Protein AF-A0A7R9ZSV7-F1 (afdb_monomer_lite)

InterPro domains:
  IPR018612 Nuclear speckle splicing regulatory protein 1, N-terminal [PF09745] (20-140)

Foldseek 3Di:
DVVVVVVVVVVVVVVVVVVVVVVVVVVVVVVVVPPVVVVVCVVVVVVVVVVVVVCVVPPPPDPCPVVVVVVVVVVVVVVVVVVVVVVVVVVVVVCVDPVNPPDDDDDDPVVVVVVVVVVVVVVVVVVVVVVCVVLDLVPDDPVVSVVSCVVVVCCDVVNPRDPPDPDPDDPPDDDDDDDDDDDDDDDDDDDDDDPPPVPPPPPPPDDDPDDDDDDDDDDDDDDDDDDDDDDDDDDDDDDDPPDDDDDDPVVVVVVVVVVVVVVVVVVVVVVVVD

Sequence (274 aa):
RDRVNRQILAEQDALRQRAQAAMSNISQKEASIYDYDDAYDSFAKREDAKKDDGDDAGDKKSRYIGSLLKTAKKRQHERELIHERKVAREQEDEEANADFRGKDKFVTKAYKRKLEERKRWQEEEEQQLKEEEANDVSKKSAGAAFGSFYGNFSKNVSMGGADAKVDEKGSDDDNKDEKDAKKAKTGLGGAADDDFDFKSGFLSGFETSAKADDGKDGAAGAEEQDRPSPSKPAAKPANQTTQKPRFSKRQIREMKVAAARKRYLQRRQTAQLQ

Structure (mmCIF, N/CA/C/O backbone):
data_AF-A0A7R9ZSV7-F1
#
_entry.id   AF-A0A7R9ZSV7-F1
#
loop_
_atom_site.group_PDB
_atom_site.id
_atom_site.type_symbol
_atom_site.label_atom_id
_atom_site.label_alt_id
_atom_site.label_comp_id
_atom_site.label_asym_id
_atom_site.label_entity_id
_atom_site.label_seq_id
_atom_site.pdbx_PDB_ins_code
_atom_site.Cartn_x
_atom_site.Cartn_y
_atom_site.Cartn_z
_atom_site.occupancy
_atom_site.B_iso_or_equiv
_atom_site.auth_seq_id
_atom_site.auth_comp_id
_atom_site.auth_asym_id
_atom_site.auth_atom_id
_atom_site.pdbx_PDB_model_num
ATOM 1 N N . ARG A 1 1 ? -76.870 -0.629 72.072 1.00 72.94 1 ARG A N 1
ATOM 2 C CA . ARG A 1 1 ? -77.065 -1.880 71.299 1.00 72.94 1 ARG A CA 1
ATOM 3 C C . ARG A 1 1 ? -76.732 -1.652 69.818 1.00 72.94 1 ARG A C 1
ATOM 5 O O . ARG A 1 1 ? -75.883 -2.355 69.294 1.00 72.94 1 ARG A O 1
ATOM 12 N N . ASP A 1 2 ? -77.208 -0.568 69.204 1.00 83.38 2 ASP A N 1
ATOM 13 C CA . ASP A 1 2 ? -77.000 -0.282 67.765 1.00 83.38 2 ASP A CA 1
ATOM 14 C C . ASP A 1 2 ? -75.556 0.023 67.326 1.00 83.38 2 ASP A C 1
ATOM 16 O O . ASP A 1 2 ? -75.208 -0.157 66.161 1.00 83.38 2 ASP A O 1
ATOM 20 N N . ARG A 1 3 ? -74.691 0.510 68.228 1.00 85.12 3 ARG A N 1
ATOM 21 C CA . ARG A 1 3 ? -73.252 0.679 67.932 1.00 85.12 3 ARG A CA 1
ATOM 22 C C . ARG A 1 3 ? -72.525 -0.662 67.826 1.00 85.12 3 ARG A C 1
ATOM 24 O O . ARG A 1 3 ? -71.720 -0.833 66.923 1.00 85.12 3 ARG A O 1
ATOM 31 N N . VAL A 1 4 ? -72.861 -1.602 68.707 1.00 87.69 4 VAL A N 1
ATOM 32 C CA . VAL A 1 4 ? -72.276 -2.949 68.728 1.00 87.69 4 VAL A CA 1
ATOM 33 C C . VAL A 1 4 ? -72.715 -3.724 67.487 1.00 87.69 4 VAL A C 1
ATOM 35 O O . VAL A 1 4 ? -71.879 -4.293 66.801 1.00 87.69 4 VAL A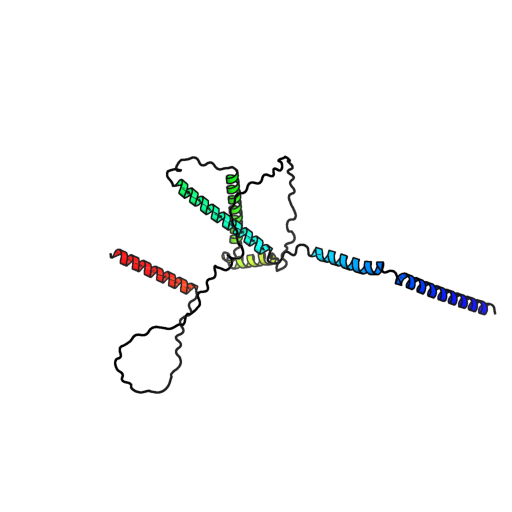 O 1
ATOM 38 N N . ASN A 1 5 ? -73.994 -3.640 67.109 1.00 90.56 5 ASN A N 1
ATOM 39 C CA . ASN A 1 5 ? -74.489 -4.269 65.879 1.00 90.56 5 ASN A CA 1
ATOM 40 C C . ASN A 1 5 ? -73.809 -3.708 64.617 1.00 90.56 5 ASN A C 1
ATOM 42 O O . ASN A 1 5 ? -73.484 -4.468 63.712 1.00 90.56 5 ASN A O 1
ATOM 46 N N . ARG A 1 6 ? -73.536 -2.395 64.566 1.00 90.62 6 ARG A N 1
ATOM 47 C CA . ARG A 1 6 ? -72.769 -1.782 63.467 1.00 90.62 6 ARG A CA 1
ATOM 48 C C . ARG A 1 6 ? -71.316 -2.246 63.419 1.00 90.62 6 ARG A C 1
ATOM 50 O O . ARG A 1 6 ? -70.806 -2.471 62.331 1.00 90.62 6 ARG A O 1
ATOM 57 N N . GLN A 1 7 ? -70.668 -2.392 64.573 1.00 89.75 7 GLN A N 1
ATOM 58 C CA . GLN A 1 7 ? -69.304 -2.921 64.651 1.00 89.75 7 GLN A CA 1
ATOM 59 C C . GLN A 1 7 ? -69.246 -4.382 64.197 1.00 89.75 7 GLN A C 1
ATOM 61 O O . GLN A 1 7 ? -68.382 -4.721 63.402 1.00 89.75 7 GLN A O 1
ATOM 66 N N . ILE A 1 8 ? -70.215 -5.205 64.609 1.00 91.31 8 ILE A N 1
ATOM 67 C CA . ILE A 1 8 ? -70.329 -6.604 64.176 1.00 91.31 8 ILE A CA 1
ATOM 68 C C . ILE A 1 8 ? -70.547 -6.695 62.659 1.00 91.31 8 ILE A C 1
ATOM 70 O O . ILE A 1 8 ? -69.907 -7.507 62.002 1.00 91.31 8 ILE A O 1
ATOM 74 N N . LEU A 1 9 ? -71.414 -5.856 62.082 1.00 92.31 9 LEU A N 1
ATOM 75 C CA . LEU A 1 9 ? -71.626 -5.818 60.630 1.00 92.31 9 LEU A CA 1
ATOM 76 C C . LEU A 1 9 ? -70.362 -5.380 59.877 1.00 92.31 9 LEU A C 1
ATOM 78 O O . LEU A 1 9 ? -69.970 -6.034 58.917 1.00 92.31 9 LEU A O 1
ATOM 82 N N . ALA A 1 10 ? -69.682 -4.333 60.351 1.00 92.38 10 ALA A N 1
ATOM 83 C CA . ALA A 1 10 ? -68.431 -3.868 59.755 1.00 92.38 10 ALA A CA 1
ATOM 84 C C . ALA A 1 10 ? -67.319 -4.930 59.828 1.00 92.38 10 ALA A C 1
ATOM 86 O O . ALA A 1 10 ? -66.554 -5.096 58.880 1.00 92.38 10 ALA A O 1
ATOM 87 N N . GLU A 1 11 ? -67.242 -5.673 60.932 1.00 92.88 11 GLU A N 1
ATOM 88 C CA . GLU A 1 11 ? -66.297 -6.776 61.102 1.00 92.88 11 GLU A CA 1
ATOM 89 C C . GLU A 1 11 ? -66.623 -7.951 60.169 1.00 92.88 11 GLU A C 1
ATOM 91 O O . GLU A 1 11 ? -65.724 -8.494 59.528 1.00 92.88 11 GLU A O 1
ATOM 96 N N . GLN A 1 12 ? -67.906 -8.295 60.010 1.00 92.44 12 GLN A N 1
ATOM 97 C CA . GLN A 1 12 ? -68.359 -9.315 59.058 1.00 92.44 12 GLN A CA 1
ATOM 98 C C . GLN A 1 12 ? -68.063 -8.929 57.603 1.00 92.44 12 GLN A C 1
ATOM 100 O O . GLN A 1 12 ? -67.614 -9.774 56.824 1.00 92.44 12 GLN A O 1
ATOM 105 N N . ASP A 1 13 ? -68.267 -7.665 57.235 1.00 94.12 13 ASP A N 1
ATOM 106 C CA . ASP A 1 13 ? -67.970 -7.165 55.892 1.00 94.12 13 ASP A CA 1
ATOM 107 C C . ASP A 1 13 ? -66.461 -7.145 55.619 1.00 94.12 13 ASP A C 1
ATOM 109 O O . ASP A 1 13 ? -66.024 -7.581 54.553 1.00 94.12 13 ASP A O 1
ATOM 113 N N . ALA A 1 14 ? -65.642 -6.750 56.600 1.00 94.69 14 ALA A N 1
ATOM 114 C CA . ALA A 1 14 ? -64.185 -6.836 56.503 1.00 94.69 14 ALA A CA 1
ATOM 115 C C . ALA A 1 14 ? -63.702 -8.290 56.339 1.00 94.69 14 ALA A C 1
ATOM 117 O O . ALA A 1 14 ? -62.784 -8.563 55.558 1.00 94.69 14 ALA A O 1
ATOM 118 N N . LEU A 1 15 ? -64.342 -9.241 57.030 1.00 94.56 15 LEU A N 1
ATOM 119 C CA . LEU A 1 15 ? -64.045 -10.668 56.900 1.00 94.56 15 LEU A CA 1
ATOM 120 C C . LEU A 1 15 ? -64.377 -11.188 55.493 1.00 94.56 15 LEU A C 1
ATOM 122 O O . LEU A 1 15 ? -63.571 -11.896 54.887 1.00 94.56 15 LEU A O 1
ATOM 126 N N . ARG A 1 16 ? -65.541 -10.804 54.949 1.00 94.50 16 ARG A N 1
ATOM 127 C CA . ARG A 1 16 ? -65.971 -11.158 53.586 1.00 94.50 16 ARG A CA 1
ATOM 128 C C . ARG A 1 16 ? -65.045 -10.579 52.525 1.00 94.50 16 ARG A C 1
ATOM 130 O O . ARG A 1 16 ? -64.666 -11.302 51.609 1.00 94.50 16 ARG A O 1
ATOM 137 N N . GLN A 1 17 ? -64.637 -9.320 52.668 1.00 93.94 17 GLN A N 1
ATOM 138 C CA . GLN A 1 17 ? -63.684 -8.690 51.751 1.00 93.94 17 GLN A CA 1
ATOM 139 C C . GLN A 1 17 ? -62.331 -9.408 51.763 1.00 93.94 17 GLN A C 1
ATOM 141 O O . GLN A 1 17 ? -61.778 -9.692 50.702 1.00 93.94 17 GLN A O 1
ATOM 146 N N . ARG A 1 18 ? -61.818 -9.782 52.944 1.00 93.81 18 ARG A N 1
ATOM 147 C CA . ARG A 1 18 ? -60.597 -10.599 53.049 1.00 93.81 18 ARG A CA 1
ATOM 148 C C . ARG A 1 18 ? -60.747 -11.964 52.388 1.00 93.81 18 ARG A C 1
ATOM 150 O O . ARG A 1 18 ? -59.829 -12.391 51.694 1.00 93.81 18 ARG A O 1
ATOM 157 N N . ALA A 1 19 ? -61.881 -12.635 52.581 1.00 93.19 19 ALA A N 1
ATOM 158 C CA . ALA A 1 19 ? -62.145 -13.929 51.958 1.00 93.19 19 ALA A CA 1
ATOM 159 C C . ALA A 1 19 ? -62.198 -13.824 50.423 1.00 93.19 19 ALA A C 1
ATOM 161 O O . ALA A 1 19 ? -61.581 -14.631 49.734 1.00 93.19 19 ALA A O 1
ATOM 162 N N . GLN A 1 20 ? -62.856 -12.792 49.887 1.00 92.44 20 GLN A N 1
ATOM 163 C CA . GLN A 1 20 ? -62.902 -12.528 48.446 1.00 92.44 20 GLN A CA 1
ATOM 164 C C . GLN A 1 20 ? -61.518 -12.202 47.876 1.00 92.44 20 GLN A C 1
ATOM 166 O O . GLN A 1 20 ? -61.144 -12.757 46.847 1.00 92.44 20 GLN A O 1
ATOM 171 N N . ALA A 1 21 ? -60.732 -11.372 48.567 1.00 91.69 21 ALA A N 1
ATOM 172 C CA . ALA A 1 21 ? -59.362 -11.063 48.167 1.00 91.69 21 ALA A CA 1
ATOM 173 C C . ALA A 1 21 ? -58.453 -12.302 48.210 1.00 91.69 21 ALA A C 1
ATOM 175 O O . ALA A 1 21 ? -57.588 -12.473 47.357 1.00 91.69 21 ALA A O 1
ATOM 176 N N . ALA A 1 22 ? -58.630 -13.194 49.187 1.00 89.50 22 ALA A N 1
ATOM 177 C CA . ALA A 1 22 ? -57.894 -14.453 49.228 1.00 89.50 22 ALA A CA 1
ATOM 178 C C . ALA A 1 22 ? -58.268 -15.354 48.039 1.00 89.50 22 ALA A C 1
ATOM 180 O O . ALA A 1 22 ? -57.381 -15.886 47.377 1.00 89.50 22 ALA A O 1
ATOM 181 N N . MET A 1 23 ? -59.562 -15.470 47.723 1.00 88.06 23 MET A N 1
ATOM 182 C CA . MET A 1 23 ? -60.044 -16.252 46.581 1.00 88.06 23 MET A CA 1
ATOM 183 C C . MET A 1 23 ? -59.577 -15.688 45.235 1.00 88.06 23 MET A C 1
ATOM 185 O O . MET A 1 23 ? -59.156 -16.459 44.376 1.00 88.06 23 MET A O 1
ATOM 189 N N . SER A 1 24 ? -59.587 -14.364 45.051 1.00 87.25 24 SER A N 1
ATOM 190 C CA . SER A 1 24 ? -59.089 -13.743 43.819 1.00 87.25 24 SER A CA 1
ATOM 191 C C . SER A 1 24 ? -57.584 -13.946 43.650 1.00 87.25 24 SER A C 1
ATOM 193 O O . SER A 1 24 ? -57.140 -14.314 42.567 1.00 87.25 24 SER A O 1
ATOM 195 N N . ASN A 1 25 ? -56.805 -13.806 44.727 1.00 85.69 25 ASN A N 1
ATOM 196 C CA . ASN A 1 25 ? -55.366 -14.076 44.709 1.00 85.69 25 ASN A CA 1
ATOM 197 C C . ASN A 1 25 ? -55.051 -15.541 44.377 1.00 85.69 25 ASN A C 1
ATOM 199 O O . ASN A 1 25 ? -54.084 -15.808 43.668 1.00 85.69 25 ASN A O 1
ATOM 203 N N . ILE A 1 26 ? -55.839 -16.492 44.886 1.00 84.06 26 ILE A N 1
ATOM 204 C CA . ILE A 1 26 ? -55.686 -17.913 44.545 1.00 84.06 26 ILE A CA 1
ATOM 205 C C . ILE A 1 26 ? -56.016 -18.125 43.064 1.00 84.06 26 ILE A C 1
ATOM 207 O O . ILE A 1 26 ? -55.198 -18.679 42.343 1.00 84.06 26 ILE A O 1
ATOM 211 N N . SER A 1 27 ? -57.145 -17.601 42.579 1.00 82.56 27 SER A N 1
ATOM 212 C CA . SER A 1 27 ? -57.551 -17.739 41.174 1.00 82.56 27 SER A CA 1
ATOM 213 C C . SER A 1 27 ? -56.550 -17.128 40.188 1.00 82.56 27 SER A C 1
ATOM 215 O O . SER A 1 27 ? -56.342 -17.688 39.117 1.00 82.56 27 SER A O 1
ATOM 217 N N . GLN A 1 28 ? -55.929 -15.995 40.526 1.00 82.06 28 GLN A N 1
ATOM 218 C CA . GLN A 1 28 ? -54.904 -15.371 39.683 1.00 82.06 28 GLN A CA 1
ATOM 219 C C . GLN A 1 28 ? -53.615 -16.195 39.642 1.00 82.06 28 GLN A C 1
ATOM 221 O O . GLN A 1 28 ? -53.009 -16.333 38.583 1.00 82.06 28 GLN A O 1
ATOM 226 N N . LYS A 1 29 ? -53.212 -16.778 40.776 1.00 80.00 29 LYS A N 1
ATOM 227 C CA . LYS A 1 29 ? -52.054 -17.678 40.832 1.00 80.00 29 LYS A CA 1
ATOM 228 C C . LYS A 1 29 ? -52.305 -18.966 40.049 1.00 80.00 29 LYS A C 1
ATOM 230 O O . LYS A 1 29 ? -51.429 -19.381 39.306 1.00 80.00 29 LYS A O 1
ATOM 235 N N . GLU A 1 30 ? -53.501 -19.542 40.157 1.00 81.50 30 GLU A N 1
ATOM 236 C CA . GLU A 1 30 ? -53.915 -20.723 39.383 1.00 81.50 30 GLU A CA 1
ATOM 237 C C . GLU A 1 30 ? -53.938 -20.451 37.869 1.00 81.50 30 GLU A C 1
ATOM 239 O O . GLU A 1 30 ? -53.536 -21.307 37.088 1.00 81.50 30 GLU A O 1
ATOM 244 N N . ALA A 1 31 ? -54.338 -19.249 37.440 1.00 81.75 31 ALA A N 1
ATOM 245 C CA . ALA A 1 31 ? -54.300 -18.862 36.027 1.00 81.75 31 ALA A CA 1
ATOM 246 C C . ALA A 1 31 ? -52.863 -18.684 35.499 1.00 81.75 31 ALA A C 1
ATOM 248 O O . ALA A 1 31 ? -52.567 -19.085 34.378 1.00 81.75 31 ALA A O 1
ATOM 249 N N . SER A 1 32 ? -51.960 -18.139 36.320 1.00 78.38 32 SER A N 1
ATOM 250 C CA . SER A 1 32 ? -50.551 -17.921 35.961 1.00 78.38 32 SER A CA 1
ATOM 251 C C . SER A 1 32 ? -49.708 -19.206 35.944 1.00 78.38 32 SER A C 1
ATOM 253 O O . SER A 1 32 ? -48.661 -19.228 35.304 1.00 78.38 32 SER A O 1
ATOM 255 N N . ILE A 1 33 ? -50.149 -20.293 36.593 1.00 80.56 33 ILE A N 1
ATOM 256 C CA . ILE A 1 33 ? -49.436 -21.589 36.595 1.00 80.56 33 ILE A CA 1
ATOM 257 C C . ILE A 1 33 ? -49.302 -22.192 35.186 1.00 80.56 33 ILE A C 1
ATOM 259 O O . ILE A 1 33 ? -48.349 -22.927 34.930 1.00 80.56 33 ILE A O 1
ATOM 263 N N . TYR A 1 34 ? -50.228 -21.874 34.279 1.00 80.88 34 TYR A N 1
ATOM 264 C CA . TYR A 1 34 ? -50.248 -22.400 32.910 1.00 80.88 34 TYR A CA 1
ATOM 265 C C . TYR A 1 34 ? -49.725 -21.408 31.861 1.00 80.88 34 TYR A C 1
ATOM 267 O O . TYR A 1 34 ? -49.754 -21.715 30.668 1.00 80.88 34 TYR A O 1
ATOM 275 N N . ASP A 1 35 ? -49.241 -20.239 32.286 1.00 83.88 35 ASP A N 1
ATOM 276 C CA . ASP A 1 35 ? -48.711 -19.210 31.394 1.00 83.88 35 ASP A CA 1
ATOM 277 C C . ASP A 1 35 ? -47.237 -19.481 31.047 1.00 83.88 35 ASP A C 1
ATOM 279 O O . ASP A 1 35 ? -46.297 -18.892 31.584 1.00 83.88 35 ASP A O 1
ATOM 283 N N . TYR A 1 36 ? -47.029 -20.483 30.193 1.00 83.25 36 TYR A N 1
ATOM 284 C CA . TYR A 1 36 ? -45.697 -20.905 29.756 1.00 83.25 36 TYR A CA 1
ATOM 285 C C . TYR A 1 36 ? -45.084 -19.979 28.698 1.00 83.25 36 TYR A C 1
ATOM 287 O O . TYR A 1 36 ? -43.863 -20.000 28.517 1.00 83.25 36 TYR A O 1
ATOM 295 N N . ASP A 1 37 ? -45.909 -19.185 28.014 1.00 85.06 37 ASP A N 1
ATOM 296 C CA . ASP A 1 37 ? -45.471 -18.292 26.940 1.00 85.06 37 ASP A CA 1
ATOM 297 C C . ASP A 1 37 ? -44.687 -17.107 27.519 1.00 85.06 37 ASP A C 1
ATOM 299 O O . ASP A 1 37 ? -43.551 -16.871 27.120 1.00 85.06 37 ASP A O 1
ATOM 303 N N . ASP A 1 38 ? -45.196 -16.478 28.584 1.00 80.75 38 ASP A N 1
ATOM 304 C CA . ASP A 1 38 ? -44.525 -15.379 29.296 1.00 80.75 38 ASP A CA 1
ATOM 305 C C . ASP A 1 38 ? -43.128 -15.758 29.818 1.00 80.75 38 ASP A C 1
ATOM 307 O O . ASP A 1 38 ? -42.173 -14.968 29.773 1.00 80.75 38 ASP A O 1
ATOM 311 N N . ALA A 1 39 ? -42.981 -16.991 30.311 1.00 81.00 39 ALA A N 1
ATOM 312 C CA . ALA A 1 39 ? -41.693 -17.509 30.746 1.00 81.00 39 ALA A CA 1
ATOM 313 C C . ALA A 1 39 ? -40.724 -17.585 29.559 1.00 81.00 39 ALA A C 1
ATOM 315 O O . ALA A 1 39 ? -39.613 -17.050 29.647 1.00 81.00 39 ALA A O 1
ATOM 316 N N . TYR A 1 40 ? -41.158 -18.187 28.447 1.00 83.19 40 TYR A N 1
ATOM 317 C CA . TYR A 1 40 ? -40.363 -18.334 27.230 1.00 83.19 40 TYR A CA 1
ATOM 318 C C . TYR A 1 40 ? -39.950 -16.980 26.647 1.00 83.19 40 TYR A C 1
ATOM 320 O O . TYR A 1 40 ? -38.766 -16.758 26.384 1.00 83.19 40 TYR A O 1
ATOM 328 N N . ASP A 1 41 ? -40.891 -16.043 26.572 1.00 83.06 41 ASP A N 1
ATOM 329 C CA . ASP A 1 41 ? -40.690 -14.679 26.092 1.00 83.06 41 ASP A CA 1
ATOM 330 C C . ASP A 1 41 ? -39.603 -13.946 26.893 1.00 83.06 41 ASP A C 1
ATOM 332 O O . ASP A 1 41 ? -38.797 -13.188 26.346 1.00 83.06 41 ASP A O 1
ATOM 336 N N . SER A 1 42 ? -39.507 -14.230 28.197 1.00 81.56 42 SER A N 1
ATOM 337 C CA . SER A 1 42 ? -38.486 -13.649 29.067 1.00 81.56 42 SER A CA 1
ATOM 338 C C . SER A 1 42 ? -37.065 -14.129 28.751 1.00 81.56 42 SER A C 1
ATOM 340 O O . SER A 1 42 ? -36.114 -13.371 28.960 1.00 81.56 42 SER A O 1
ATOM 342 N N . PHE A 1 43 ? -36.872 -15.375 28.301 1.00 76.69 43 PHE A N 1
ATOM 343 C CA . PHE A 1 43 ? -35.544 -15.902 27.952 1.00 76.69 43 PHE A CA 1
ATOM 344 C C . PHE A 1 43 ? -35.219 -15.654 26.480 1.00 76.69 43 PHE A C 1
ATOM 346 O O . PHE A 1 43 ? -34.077 -15.320 26.183 1.00 76.69 43 PHE A O 1
ATOM 353 N N . ALA A 1 44 ? -36.216 -15.737 25.595 1.00 80.88 44 ALA A N 1
ATOM 354 C CA . ALA A 1 44 ? -36.087 -15.425 24.176 1.00 80.88 44 ALA A CA 1
ATOM 355 C C . ALA A 1 44 ? -35.661 -13.963 23.972 1.00 80.88 44 ALA A C 1
ATOM 357 O O . ALA A 1 44 ? -34.619 -13.710 23.374 1.00 80.88 44 ALA A O 1
ATOM 358 N N . LYS A 1 45 ? -36.336 -12.999 24.622 1.00 77.50 45 LYS A N 1
ATOM 359 C CA . LYS A 1 45 ? -35.907 -11.585 24.610 1.00 77.50 45 LYS A CA 1
ATOM 360 C C . LYS A 1 45 ? -34.504 -11.377 25.184 1.00 77.50 45 LYS A C 1
ATOM 362 O O . LYS A 1 45 ? -33.793 -10.475 24.752 1.00 77.50 45 LYS A O 1
ATOM 367 N N . ARG A 1 46 ? -34.084 -12.197 26.156 1.00 73.12 46 ARG A N 1
ATOM 368 C CA . ARG A 1 46 ? -32.717 -12.160 26.709 1.00 73.12 46 ARG A CA 1
ATOM 369 C C . ARG A 1 46 ? -31.679 -12.756 25.759 1.00 73.12 46 ARG A C 1
ATOM 371 O O . ARG A 1 46 ? -30.535 -12.314 25.795 1.00 73.12 46 ARG A O 1
ATOM 378 N N . GLU A 1 47 ? -32.032 -13.755 24.959 1.00 73.69 47 GLU A N 1
ATOM 379 C CA . GLU A 1 47 ? -31.154 -14.295 23.920 1.00 73.69 47 GLU A CA 1
ATOM 380 C C . GLU A 1 47 ? -31.022 -13.341 22.739 1.00 73.69 47 GLU A C 1
ATOM 382 O O . GLU A 1 47 ? -29.910 -13.143 22.259 1.00 73.69 47 GLU A O 1
ATOM 387 N N . ASP A 1 48 ? -32.114 -12.717 22.307 1.00 70.44 48 ASP A N 1
ATOM 388 C CA . ASP A 1 48 ? -32.091 -11.790 21.177 1.00 70.44 48 ASP A CA 1
ATOM 389 C C . ASP A 1 48 ? -31.364 -10.487 21.536 1.00 70.44 48 ASP A C 1
ATOM 391 O O . ASP A 1 48 ? -30.512 -10.044 20.772 1.00 70.44 48 ASP A O 1
ATOM 395 N N . ALA A 1 49 ? -31.545 -9.964 22.756 1.00 66.25 49 ALA A N 1
ATOM 396 C CA . ALA A 1 49 ? -30.738 -8.846 23.257 1.00 66.25 49 ALA A CA 1
ATOM 397 C C . ALA A 1 49 ? -29.232 -9.181 23.320 1.00 66.25 49 ALA A C 1
ATOM 399 O O . ALA A 1 49 ? -28.393 -8.347 22.999 1.00 66.25 49 ALA A O 1
ATOM 400 N N . LYS A 1 50 ? -28.871 -10.425 23.673 1.00 63.56 50 LYS A N 1
ATOM 401 C CA . LYS A 1 50 ? -27.468 -10.878 23.675 1.00 63.56 50 LYS A CA 1
ATOM 402 C C . LYS A 1 50 ? -26.888 -11.092 22.277 1.00 63.56 50 LYS A C 1
ATOM 404 O O . LYS A 1 50 ? -25.667 -11.058 22.137 1.00 63.56 50 LYS A O 1
ATOM 409 N N . LYS A 1 51 ? -27.720 -11.381 21.273 1.00 62.72 51 LYS A N 1
ATOM 410 C CA . LYS A 1 51 ? -27.285 -11.490 19.874 1.00 62.72 51 LYS A CA 1
ATOM 411 C C . LYS A 1 51 ? -27.022 -10.107 19.283 1.00 62.72 51 LYS A C 1
ATOM 413 O O . LYS A 1 51 ? -25.983 -9.944 18.655 1.00 62.72 51 LYS A O 1
ATOM 418 N N . ASP A 1 52 ? -27.865 -9.120 19.583 1.00 58.94 52 ASP A N 1
ATOM 419 C CA . ASP A 1 52 ? -27.640 -7.726 19.169 1.00 58.94 52 ASP A CA 1
ATOM 420 C C . ASP A 1 52 ? -26.376 -7.121 19.814 1.00 58.94 52 ASP A C 1
ATOM 422 O O . ASP A 1 52 ? -25.577 -6.487 19.128 1.00 58.94 52 ASP A O 1
ATOM 426 N N . ASP A 1 53 ? -26.101 -7.409 21.094 1.00 57.53 53 ASP A N 1
ATOM 427 C CA . ASP A 1 53 ? -24.836 -7.011 21.746 1.00 57.53 53 ASP A CA 1
ATOM 428 C C . ASP A 1 53 ? -23.596 -7.737 21.164 1.00 57.53 53 ASP A C 1
ATOM 430 O O . ASP A 1 53 ? -22.452 -7.313 21.358 1.00 57.53 53 ASP A O 1
ATOM 434 N N . GLY A 1 54 ? -23.802 -8.865 20.472 1.00 53.62 54 GLY A N 1
ATOM 435 C CA . GLY A 1 54 ? -22.759 -9.650 19.811 1.00 53.62 54 GLY A CA 1
ATOM 436 C C . GLY A 1 54 ? -22.388 -9.136 18.418 1.00 53.62 54 GLY A C 1
ATOM 437 O O . GLY A 1 54 ? -21.236 -9.301 18.012 1.00 53.62 54 GLY A O 1
ATOM 438 N N . ASP A 1 55 ? -23.318 -8.479 17.723 1.00 53.47 55 ASP A N 1
ATOM 439 C CA . ASP A 1 55 ? -23.099 -7.898 16.392 1.00 53.47 55 ASP A CA 1
ATOM 440 C C . ASP A 1 55 ? -22.481 -6.484 16.442 1.00 53.47 55 ASP A C 1
ATOM 442 O O . ASP A 1 55 ? -21.813 -6.081 15.490 1.00 53.47 55 ASP A O 1
ATOM 446 N N . ASP A 1 56 ? -22.532 -5.777 17.583 1.00 51.03 56 ASP A N 1
ATOM 447 C CA . ASP A 1 56 ? -21.699 -4.577 17.841 1.00 51.03 56 ASP A CA 1
ATOM 448 C C . ASP A 1 56 ? -20.218 -4.926 18.137 1.00 51.03 56 ASP A C 1
ATOM 450 O O . ASP A 1 56 ? -19.343 -4.069 18.270 1.00 51.03 56 ASP A O 1
ATOM 454 N N . ALA A 1 57 ? -19.863 -6.218 18.134 1.00 55.50 57 ALA A N 1
ATOM 455 C CA . ALA A 1 57 ? -18.489 -6.654 17.880 1.00 55.50 57 ALA A CA 1
ATOM 456 C C . ALA A 1 57 ? -18.128 -6.610 16.379 1.00 55.50 57 ALA A C 1
ATOM 458 O O . ALA A 1 57 ? -17.191 -7.303 15.959 1.00 55.50 57 ALA A O 1
ATOM 459 N N . GLY A 1 58 ? -18.854 -5.797 15.603 1.00 53.38 58 GLY A N 1
ATOM 460 C CA . GLY A 1 58 ? -18.638 -5.499 14.198 1.00 53.38 58 GLY A CA 1
ATOM 461 C C . GLY A 1 58 ? -17.157 -5.388 13.867 1.00 53.38 58 GLY A C 1
ATOM 462 O O . GLY A 1 58 ? -16.401 -4.627 14.473 1.00 53.38 58 GLY A O 1
ATOM 463 N N . ASP A 1 59 ? -16.724 -6.214 12.918 1.00 60.69 59 ASP A N 1
ATOM 464 C CA . ASP A 1 59 ? -15.428 -6.098 12.266 1.00 60.69 59 ASP A CA 1
ATOM 465 C C . ASP A 1 59 ? -14.214 -5.977 13.199 1.00 60.69 59 ASP A C 1
ATOM 467 O O . ASP A 1 59 ? -13.249 -5.261 12.903 1.00 60.69 59 ASP A O 1
ATOM 471 N N . LYS A 1 60 ? -14.167 -6.756 14.289 1.00 67.50 60 LYS A N 1
ATOM 472 C CA . LYS A 1 60 ? -12.900 -7.026 14.994 1.00 67.50 60 LYS A CA 1
ATOM 473 C C . LYS A 1 60 ? -11.987 -7.876 14.102 1.00 67.50 60 LYS A C 1
ATOM 475 O O . LYS A 1 60 ? -11.728 -9.051 14.359 1.00 67.50 60 LYS A O 1
ATOM 480 N N . LYS A 1 61 ? -11.482 -7.265 13.023 1.00 71.44 61 LYS A N 1
ATOM 481 C CA . LYS A 1 61 ? -10.446 -7.796 12.138 1.00 71.44 61 LYS A CA 1
ATOM 482 C C . LYS A 1 61 ? -9.318 -8.273 13.036 1.00 71.44 61 LYS A C 1
ATOM 484 O O . LYS A 1 61 ? -8.832 -7.527 13.888 1.00 71.44 61 LYS A O 1
ATOM 489 N N . SER A 1 62 ? -8.933 -9.538 12.881 1.00 85.25 62 SER A N 1
ATOM 490 C CA . SER A 1 62 ? -7.923 -10.118 13.759 1.00 85.25 62 SER A CA 1
ATOM 491 C C . SER A 1 62 ? -6.641 -9.281 13.712 1.00 85.25 62 SER A C 1
ATOM 493 O O . SER A 1 62 ? -6.276 -8.726 12.671 1.00 85.25 62 SER A O 1
ATOM 495 N N . ARG A 1 63 ? -5.939 -9.198 14.849 1.00 84.25 63 ARG A N 1
ATOM 496 C CA . ARG A 1 63 ? -4.778 -8.312 15.057 1.00 84.25 63 ARG A CA 1
ATOM 497 C C . ARG A 1 63 ? -3.712 -8.395 13.950 1.00 84.25 63 ARG A C 1
ATOM 499 O O . ARG A 1 63 ? -2.964 -7.442 13.756 1.00 84.25 63 ARG A O 1
ATOM 506 N N . TYR A 1 64 ? -3.644 -9.509 13.219 1.00 87.19 64 TYR A N 1
ATOM 507 C CA . TYR A 1 64 ? -2.616 -9.771 12.213 1.00 87.19 64 TYR A CA 1
ATOM 508 C C . TYR A 1 64 ? -3.132 -9.933 10.779 1.00 87.19 64 TYR A C 1
ATOM 510 O O . TYR A 1 64 ? -2.328 -9.788 9.857 1.00 87.19 64 TYR A O 1
ATOM 518 N N . ILE A 1 65 ? -4.430 -10.185 10.544 1.00 89.31 65 ILE A N 1
ATOM 519 C CA . ILE A 1 65 ? -4.925 -10.466 9.181 1.00 89.31 65 ILE A CA 1
ATOM 520 C C . ILE A 1 65 ? -4.699 -9.278 8.243 1.00 89.31 65 ILE A C 1
ATOM 522 O O . ILE A 1 65 ? -4.263 -9.460 7.111 1.00 89.31 65 ILE A O 1
ATOM 526 N N . GLY A 1 66 ? -4.875 -8.051 8.740 1.00 91.75 66 GLY A N 1
ATOM 527 C CA . GLY A 1 66 ? -4.611 -6.843 7.960 1.00 91.75 66 GLY A CA 1
ATOM 528 C C . GLY A 1 66 ? -3.146 -6.728 7.530 1.00 91.75 66 GLY A C 1
ATOM 529 O O . GLY A 1 66 ? -2.866 -6.395 6.382 1.00 91.75 66 GLY A O 1
ATOM 530 N N . SER A 1 67 ? -2.202 -7.059 8.417 1.00 92.44 67 SER A N 1
ATOM 531 C CA . SER A 1 67 ? -0.767 -7.050 8.094 1.00 92.44 67 SER A CA 1
ATOM 532 C C . SER A 1 67 ? -0.408 -8.146 7.086 1.00 92.44 67 SER A C 1
ATOM 534 O O . SER A 1 67 ? 0.311 -7.902 6.116 1.00 92.44 67 SER A O 1
ATOM 536 N N . LEU A 1 68 ? -0.974 -9.345 7.247 1.00 93.94 68 LEU A N 1
ATOM 537 C CA . LEU A 1 68 ? -0.780 -10.446 6.303 1.00 93.94 68 LEU A CA 1
ATOM 538 C C . LEU A 1 68 ? -1.296 -10.090 4.905 1.00 93.94 68 LEU A C 1
ATOM 540 O O . LEU A 1 68 ? -0.581 -10.283 3.927 1.00 93.94 68 LEU A O 1
ATOM 544 N N . LEU A 1 69 ? -2.480 -9.487 4.806 1.00 94.81 69 LEU A N 1
ATOM 545 C CA . LEU A 1 69 ? -3.032 -9.040 3.527 1.00 94.81 69 LEU A CA 1
ATOM 546 C C . LEU A 1 69 ? -2.194 -7.918 2.900 1.00 94.81 69 LEU A C 1
ATOM 548 O O . LEU A 1 69 ? -1.911 -7.967 1.705 1.00 94.81 69 LEU A O 1
ATOM 552 N N . LYS A 1 70 ? -1.736 -6.939 3.692 1.00 94.00 70 LYS A N 1
ATOM 553 C CA . LYS A 1 70 ? -0.835 -5.873 3.216 1.00 94.00 70 LYS A CA 1
ATOM 554 C C . LYS A 1 70 ? 0.484 -6.441 2.681 1.00 94.00 70 LYS A C 1
ATOM 556 O O . LYS A 1 70 ? 0.910 -6.078 1.590 1.00 94.00 70 LYS A O 1
ATOM 561 N N . THR A 1 71 ? 1.108 -7.372 3.405 1.00 96.12 71 THR A N 1
ATOM 562 C CA . THR A 1 71 ? 2.359 -8.014 2.958 1.00 96.12 71 THR A CA 1
ATOM 563 C C . THR A 1 71 ? 2.158 -8.909 1.737 1.00 96.12 71 THR A C 1
ATOM 565 O O . THR A 1 71 ? 3.022 -8.937 0.865 1.00 96.12 71 THR A O 1
ATOM 568 N N . ALA A 1 72 ? 1.026 -9.610 1.633 1.00 96.88 72 ALA A N 1
ATOM 569 C CA . ALA A 1 72 ? 0.682 -10.391 0.449 1.00 96.88 72 ALA A CA 1
ATOM 570 C C . ALA A 1 72 ? 0.554 -9.496 -0.792 1.00 96.88 72 ALA A C 1
ATOM 572 O O . ALA A 1 72 ? 1.186 -9.789 -1.805 1.00 96.88 72 ALA A O 1
ATOM 573 N N . LYS A 1 73 ? -0.166 -8.371 -0.683 1.00 94.69 73 LYS A N 1
ATOM 574 C CA . LYS A 1 73 ? -0.289 -7.372 -1.757 1.00 94.69 73 LYS A CA 1
ATOM 575 C C . LYS A 1 73 ? 1.067 -6.791 -2.161 1.00 94.69 73 LYS A C 1
ATOM 577 O O . LYS A 1 73 ? 1.380 -6.743 -3.345 1.00 94.69 73 LYS A O 1
ATOM 582 N N . LYS A 1 74 ? 1.914 -6.437 -1.187 1.00 93.19 74 LYS A N 1
ATOM 583 C CA . LYS A 1 74 ? 3.275 -5.949 -1.461 1.00 93.19 74 LYS A CA 1
ATOM 584 C C . LYS A 1 74 ? 4.097 -6.966 -2.261 1.00 93.19 74 LYS A C 1
ATOM 586 O O . LYS A 1 74 ? 4.712 -6.613 -3.258 1.00 93.19 74 LYS A O 1
ATOM 591 N N . ARG A 1 75 ? 4.052 -8.247 -1.880 1.00 95.44 75 ARG A N 1
ATOM 592 C CA . ARG A 1 75 ? 4.748 -9.317 -2.615 1.00 95.44 75 ARG A CA 1
ATOM 593 C C . ARG A 1 75 ? 4.179 -9.556 -4.010 1.00 95.44 75 ARG A C 1
ATOM 595 O O . ARG A 1 75 ? 4.937 -9.928 -4.897 1.00 95.44 75 ARG A O 1
ATOM 602 N N . GLN A 1 76 ? 2.868 -9.405 -4.202 1.00 94.94 76 GLN A N 1
ATOM 603 C CA . GLN A 1 76 ? 2.256 -9.488 -5.532 1.00 94.94 76 GLN A CA 1
ATOM 604 C C . GLN A 1 76 ? 2.826 -8.396 -6.442 1.00 94.94 76 GLN A C 1
ATOM 606 O O . GLN A 1 76 ? 3.377 -8.722 -7.489 1.00 94.94 76 GLN A O 1
ATOM 611 N N . HIS A 1 77 ? 2.842 -7.148 -5.970 1.00 89.94 77 HIS A N 1
ATOM 612 C CA . HIS A 1 77 ? 3.435 -6.027 -6.699 1.00 89.94 77 HIS A CA 1
ATOM 613 C C . HIS A 1 77 ? 4.933 -6.237 -6.996 1.00 89.94 77 HIS A C 1
ATOM 615 O O . HIS A 1 77 ? 5.383 -6.065 -8.126 1.00 89.94 77 HIS A O 1
ATOM 621 N N . GLU A 1 78 ? 5.719 -6.696 -6.015 1.00 92.56 78 GLU A N 1
ATOM 622 C CA . GLU A 1 78 ? 7.143 -7.009 -6.218 1.00 92.56 78 GLU A CA 1
ATOM 623 C C . GLU A 1 78 ? 7.356 -8.097 -7.287 1.00 92.56 78 GLU A C 1
ATOM 625 O O . GLU A 1 78 ? 8.272 -7.997 -8.106 1.00 92.56 78 GLU A O 1
ATOM 630 N N . ARG A 1 79 ? 6.513 -9.139 -7.310 1.00 95.56 79 ARG A N 1
ATOM 631 C CA . ARG A 1 79 ? 6.574 -10.206 -8.324 1.00 95.56 79 ARG A CA 1
ATOM 632 C C . ARG A 1 79 ? 6.241 -9.682 -9.716 1.00 95.56 79 ARG A C 1
ATOM 634 O O . ARG A 1 79 ? 6.934 -10.040 -10.667 1.00 95.56 79 ARG A O 1
ATOM 641 N N . GLU A 1 80 ? 5.222 -8.836 -9.826 1.00 91.44 80 GLU A N 1
ATOM 642 C CA . GLU A 1 80 ? 4.842 -8.180 -11.079 1.00 91.44 80 GLU A CA 1
ATOM 643 C C . GLU A 1 80 ? 5.990 -7.313 -11.607 1.00 91.44 80 GLU A C 1
ATOM 645 O O . GLU A 1 80 ? 6.387 -7.461 -12.763 1.00 91.44 80 GLU A O 1
ATOM 650 N N . LEU A 1 81 ? 6.623 -6.516 -10.741 1.00 90.69 81 LEU A N 1
ATOM 651 C CA . LEU A 1 81 ? 7.779 -5.693 -11.098 1.00 90.69 81 LEU A CA 1
ATOM 652 C C . LEU A 1 81 ? 8.968 -6.532 -11.594 1.00 90.69 81 LEU A C 1
ATOM 654 O O . LEU A 1 81 ? 9.639 -6.164 -12.562 1.00 90.69 81 LEU A O 1
ATOM 658 N N . ILE A 1 82 ? 9.248 -7.665 -10.943 1.00 95.12 82 ILE A N 1
ATOM 659 C CA . ILE A 1 82 ? 10.313 -8.584 -11.369 1.00 95.12 82 ILE A CA 1
ATOM 660 C C . ILE A 1 82 ? 9.993 -9.174 -12.742 1.00 95.12 82 ILE A C 1
ATOM 662 O O . ILE A 1 82 ? 10.871 -9.203 -13.606 1.00 95.12 82 ILE A O 1
ATOM 666 N N . HIS A 1 83 ? 8.758 -9.634 -12.948 1.00 94.25 83 HIS A N 1
ATOM 667 C CA . HIS A 1 83 ? 8.333 -10.196 -14.224 1.00 94.25 83 HIS A CA 1
ATOM 668 C C . HIS A 1 83 ? 8.450 -9.162 -15.348 1.00 94.25 83 HIS A C 1
ATOM 670 O O . HIS A 1 83 ? 9.013 -9.455 -16.395 1.00 94.25 83 HIS A O 1
ATOM 676 N N . GLU A 1 84 ? 8.028 -7.924 -15.108 1.00 90.19 84 GLU A N 1
ATOM 677 C CA . GLU A 1 84 ? 8.149 -6.843 -16.086 1.00 90.19 84 GLU A CA 1
ATOM 678 C C . GLU A 1 84 ? 9.592 -6.477 -16.397 1.00 90.19 84 GLU A C 1
ATOM 680 O O . GLU A 1 84 ? 9.938 -6.292 -17.560 1.00 90.19 84 GLU A O 1
ATOM 685 N N . ARG A 1 85 ? 10.456 -6.402 -15.380 1.00 93.12 85 ARG A N 1
ATOM 686 C CA . ARG A 1 85 ? 11.889 -6.178 -15.596 1.00 93.12 85 ARG A CA 1
ATOM 687 C C . ARG A 1 85 ? 12.501 -7.307 -16.421 1.00 93.12 85 ARG A C 1
ATOM 689 O O . ARG A 1 85 ? 13.393 -7.050 -17.224 1.00 93.12 85 ARG A O 1
ATOM 696 N N . LYS A 1 86 ? 12.041 -8.543 -16.215 1.00 96.56 86 LYS A N 1
ATOM 697 C CA . LYS A 1 86 ? 12.473 -9.692 -17.006 1.00 96.56 86 LYS A CA 1
ATOM 698 C C . LYS A 1 86 ? 12.035 -9.542 -18.464 1.00 96.56 86 LYS A C 1
ATOM 700 O O . LYS A 1 86 ? 12.887 -9.623 -19.335 1.00 96.56 86 LYS A O 1
ATOM 705 N N . VAL A 1 87 ? 10.760 -9.235 -18.706 1.00 92.50 87 VAL A N 1
ATOM 706 C CA . VAL A 1 87 ? 10.218 -9.019 -20.058 1.00 92.50 87 VAL A CA 1
ATOM 707 C C . VAL A 1 87 ? 10.914 -7.855 -20.763 1.00 92.50 87 VAL A C 1
ATOM 709 O O . VAL A 1 87 ? 11.258 -7.976 -21.928 1.00 92.50 87 VAL A O 1
ATOM 712 N N . ALA A 1 88 ? 11.171 -6.743 -20.072 1.00 90.75 88 ALA A N 1
ATOM 713 C CA . ALA A 1 88 ? 11.883 -5.605 -20.653 1.00 90.75 88 ALA A CA 1
ATOM 714 C C . ALA A 1 88 ? 13.312 -5.979 -21.072 1.00 90.75 88 ALA A C 1
ATOM 716 O O . ALA A 1 88 ? 13.753 -5.595 -22.148 1.00 90.75 88 ALA A O 1
ATOM 717 N N . ARG A 1 89 ? 14.011 -6.775 -20.255 1.00 94.75 89 ARG A N 1
ATOM 718 C CA . ARG A 1 89 ? 15.336 -7.290 -20.611 1.00 94.75 89 ARG A CA 1
ATOM 719 C C . ARG A 1 89 ? 15.273 -8.228 -21.817 1.00 94.75 89 ARG A C 1
ATOM 721 O O . ARG A 1 89 ? 16.069 -8.074 -22.727 1.00 94.75 89 ARG A O 1
ATOM 728 N N . GLU A 1 90 ? 14.318 -9.158 -21.831 1.00 93.00 90 GLU A N 1
ATOM 729 C CA . GLU A 1 90 ? 14.103 -10.066 -22.967 1.00 93.00 90 GLU A CA 1
ATOM 730 C C . GLU A 1 90 ? 13.803 -9.270 -24.256 1.00 93.00 90 GLU A C 1
ATOM 732 O O . GLU A 1 90 ? 14.359 -9.577 -25.303 1.00 93.00 90 GLU A O 1
ATOM 737 N N . GLN A 1 91 ? 13.031 -8.179 -24.172 1.00 90.00 91 GLN A N 1
ATOM 738 C CA . GLN A 1 91 ? 12.780 -7.272 -25.299 1.00 90.00 91 GLN A CA 1
ATOM 739 C C . GLN A 1 91 ? 14.032 -6.517 -25.756 1.00 90.00 91 GLN A C 1
ATOM 741 O O . GLN A 1 91 ? 14.272 -6.413 -26.952 1.00 90.00 91 GLN A O 1
ATOM 746 N N . GLU A 1 92 ? 14.841 -5.991 -24.835 1.00 89.69 92 GLU A N 1
ATOM 747 C CA . GLU A 1 92 ? 16.109 -5.331 -25.174 1.00 89.69 92 GLU A CA 1
ATOM 748 C C . GLU A 1 92 ? 17.075 -6.300 -25.873 1.00 89.69 92 GLU A C 1
ATOM 750 O O . GLU A 1 92 ? 17.714 -5.932 -26.861 1.00 89.69 92 GLU A O 1
ATOM 755 N N . ASP A 1 93 ? 17.138 -7.547 -25.402 1.00 91.69 93 ASP A N 1
ATOM 756 C CA . ASP A 1 93 ? 17.940 -8.609 -26.010 1.00 91.69 93 ASP A CA 1
ATOM 757 C C . ASP A 1 93 ? 17.400 -8.986 -27.407 1.00 91.69 93 ASP A C 1
ATOM 759 O O . ASP A 1 93 ? 18.174 -9.161 -28.350 1.00 91.69 93 ASP A O 1
ATOM 763 N N . GLU A 1 94 ? 16.075 -9.058 -27.579 1.00 86.62 94 GLU A N 1
ATOM 764 C CA . GLU A 1 94 ? 15.424 -9.283 -28.877 1.00 86.62 94 GLU A CA 1
ATOM 765 C C . GLU A 1 94 ? 15.676 -8.138 -29.867 1.00 86.62 94 GLU A C 1
ATOM 767 O O . GLU A 1 94 ? 15.955 -8.379 -31.042 1.00 86.62 94 GLU A O 1
ATOM 772 N N . GLU A 1 95 ? 15.628 -6.894 -29.396 1.00 86.19 95 GLU A N 1
ATOM 773 C CA . GLU A 1 95 ? 15.896 -5.688 -30.182 1.00 86.19 95 GLU A CA 1
ATOM 774 C C . GLU A 1 95 ? 17.370 -5.540 -30.570 1.00 86.19 95 GLU A C 1
ATOM 776 O O . GLU A 1 95 ? 17.682 -4.950 -31.609 1.00 86.19 95 GLU A O 1
ATOM 781 N N . ALA A 1 96 ? 18.279 -6.075 -29.752 1.00 86.69 96 ALA A N 1
ATOM 782 C CA . ALA A 1 96 ? 19.701 -6.139 -30.061 1.00 86.69 96 ALA A CA 1
ATOM 783 C C . ALA A 1 96 ? 20.002 -7.113 -31.213 1.00 86.69 96 ALA A C 1
ATOM 785 O O . ALA A 1 96 ? 21.037 -6.975 -31.874 1.00 86.69 96 ALA A O 1
ATOM 786 N N . ASN A 1 97 ? 19.098 -8.055 -31.504 1.00 86.81 97 ASN A N 1
ATOM 787 C CA . ASN A 1 97 ? 19.222 -8.908 -32.678 1.00 86.81 97 ASN A CA 1
ATOM 788 C C . ASN A 1 97 ? 19.003 -8.092 -33.960 1.00 86.81 97 ASN A C 1
ATOM 790 O O . ASN A 1 97 ? 18.108 -7.247 -34.062 1.00 86.81 97 ASN A O 1
ATOM 794 N N . ALA A 1 98 ? 19.818 -8.375 -34.981 1.00 80.31 98 ALA A N 1
ATOM 795 C CA . ALA A 1 98 ? 19.800 -7.652 -36.255 1.00 80.31 98 ALA A CA 1
ATOM 796 C C . ALA A 1 98 ? 18.422 -7.665 -36.946 1.00 80.31 98 ALA A C 1
ATOM 798 O O . ALA A 1 98 ? 18.113 -6.750 -37.706 1.00 80.31 98 ALA A O 1
ATOM 799 N N . ASP A 1 99 ? 17.582 -8.652 -36.633 1.00 84.75 99 ASP A N 1
ATOM 800 C CA . ASP A 1 99 ? 16.264 -8.843 -37.234 1.00 84.75 99 ASP A CA 1
ATOM 801 C C . ASP A 1 99 ? 15.225 -7.806 -36.795 1.00 84.75 99 ASP A C 1
ATOM 803 O O . ASP A 1 99 ? 14.258 -7.575 -37.522 1.00 84.75 99 ASP A O 1
ATOM 807 N N . PHE A 1 100 ? 15.383 -7.179 -35.626 1.00 80.69 100 PHE A N 1
ATOM 808 C CA . PHE A 1 100 ? 14.414 -6.209 -35.089 1.00 80.69 100 PHE A CA 1
ATOM 809 C C . PHE A 1 100 ? 14.932 -4.773 -35.060 1.00 80.69 100 PHE A C 1
ATOM 811 O O . PHE A 1 100 ? 14.154 -3.826 -34.910 1.00 80.69 100 PHE A O 1
ATOM 818 N N . ARG A 1 101 ? 16.230 -4.587 -35.298 1.00 87.81 101 ARG A N 1
ATOM 819 C CA . ARG A 1 101 ? 16.854 -3.272 -35.370 1.00 87.81 101 ARG A CA 1
ATOM 820 C C . ARG A 1 101 ? 16.296 -2.461 -36.549 1.00 87.81 101 ARG A C 1
ATOM 822 O O . ARG A 1 101 ? 16.561 -2.764 -37.707 1.00 87.81 101 ARG A O 1
ATOM 829 N N . GLY A 1 102 ? 15.562 -1.391 -36.238 1.00 86.50 102 GLY A N 1
ATOM 830 C CA . GLY A 1 102 ? 14.997 -0.459 -37.226 1.00 86.50 102 GLY A CA 1
ATOM 831 C C . GLY A 1 102 ? 13.538 -0.717 -37.617 1.00 86.50 102 GLY A C 1
ATOM 832 O O . GLY A 1 102 ? 13.034 -0.029 -38.499 1.00 86.50 102 GLY A O 1
ATOM 833 N N . LYS A 1 103 ? 12.852 -1.673 -36.975 1.00 91.19 103 LYS A N 1
ATOM 834 C CA . LYS A 1 103 ? 11.401 -1.864 -37.130 1.00 91.19 103 LYS A CA 1
ATOM 835 C C . LYS A 1 103 ? 10.616 -0.938 -36.195 1.00 91.19 103 LYS A C 1
ATOM 837 O O . LYS A 1 103 ? 11.057 -0.643 -35.084 1.00 91.19 103 LYS A O 1
ATOM 842 N N . ASP A 1 104 ? 9.430 -0.528 -36.635 1.00 88.81 104 ASP A N 1
ATOM 843 C CA . ASP A 1 104 ? 8.525 0.294 -35.832 1.00 88.81 104 ASP A CA 1
ATOM 844 C C . ASP A 1 104 ? 7.924 -0.502 -34.664 1.00 88.81 104 ASP A C 1
ATOM 846 O O . ASP A 1 104 ? 7.495 -1.648 -34.818 1.00 88.81 104 ASP A O 1
ATOM 850 N N . LYS A 1 105 ? 7.860 0.126 -33.483 1.00 88.06 105 LYS A N 1
ATOM 851 C CA . LYS A 1 105 ? 7.274 -0.462 -32.271 1.00 88.06 105 LYS A CA 1
ATOM 852 C C . LYS A 1 105 ? 5.857 0.059 -32.073 1.00 88.06 105 LYS A C 1
ATOM 854 O O . LYS A 1 105 ? 5.651 1.245 -31.812 1.00 88.06 105 LYS A O 1
ATOM 859 N N . PHE A 1 106 ? 4.875 -0.833 -32.133 1.00 89.50 106 PHE A N 1
ATOM 860 C CA . PHE A 1 106 ? 3.475 -0.481 -31.910 1.00 89.50 106 PHE A CA 1
ATOM 861 C C . PHE A 1 106 ? 3.042 -0.872 -30.502 1.00 89.50 106 PHE A C 1
ATOM 863 O O . PHE A 1 106 ? 3.047 -2.041 -30.127 1.00 89.50 106 PHE A O 1
ATOM 870 N N . VAL A 1 107 ? 2.634 0.124 -29.720 1.00 90.62 107 VAL A N 1
ATOM 871 C CA . VAL A 1 107 ? 2.160 -0.084 -28.352 1.00 90.62 107 VAL A CA 1
ATOM 872 C C . VAL A 1 107 ? 0.633 -0.117 -28.322 1.00 90.62 107 VAL A C 1
ATOM 874 O O . VAL A 1 107 ? -0.022 0.857 -28.706 1.00 90.62 107 VAL A O 1
ATOM 877 N N . THR A 1 108 ? 0.057 -1.208 -27.815 1.00 94.44 108 THR A N 1
ATOM 878 C CA . THR A 1 108 ? -1.398 -1.354 -27.660 1.00 94.44 108 THR A CA 1
ATOM 879 C C . THR A 1 108 ? -1.945 -0.422 -26.572 1.00 94.44 108 THR A C 1
ATOM 881 O O . THR A 1 108 ? -1.251 -0.083 -25.612 1.00 94.44 108 THR A O 1
ATOM 884 N N . LYS A 1 109 ? -3.219 -0.016 -26.680 1.00 95.00 109 LYS A N 1
ATOM 885 C CA . LYS A 1 109 ? -3.881 0.846 -25.677 1.00 95.00 109 LYS A CA 1
ATOM 886 C C . LYS A 1 109 ? -3.795 0.261 -24.258 1.00 95.00 109 LYS A C 1
ATOM 888 O O . LYS A 1 109 ? -3.573 1.002 -23.306 1.00 95.00 109 LYS A O 1
ATOM 893 N N . ALA A 1 110 ? -3.914 -1.061 -24.131 1.00 93.44 110 ALA A N 1
ATOM 894 C CA . ALA A 1 110 ? -3.805 -1.762 -22.853 1.00 93.44 110 ALA A CA 1
ATOM 895 C C . ALA A 1 110 ? -2.402 -1.642 -22.231 1.00 93.44 110 ALA A C 1
ATOM 897 O O . ALA A 1 110 ? -2.284 -1.384 -21.037 1.00 93.44 110 ALA A O 1
ATOM 898 N N . TYR A 1 111 ? -1.338 -1.757 -23.033 1.00 89.88 111 TYR A N 1
ATOM 899 C CA . TYR A 1 111 ? 0.028 -1.607 -22.527 1.00 89.88 111 TYR A CA 1
ATOM 900 C C . TYR A 1 111 ? 0.351 -0.162 -22.136 1.00 89.88 111 TYR A C 1
ATOM 902 O O . TYR A 1 111 ? 1.034 0.060 -21.141 1.00 89.88 111 TYR A O 1
ATOM 910 N N . LYS A 1 112 ? -0.188 0.832 -22.859 1.00 94.38 112 LYS A N 1
ATOM 911 C CA . LYS A 1 112 ? -0.073 2.248 -22.457 1.00 94.38 112 LYS A CA 1
ATOM 912 C C . LYS A 1 112 ? -0.678 2.480 -21.074 1.00 94.38 112 LYS A C 1
ATOM 914 O O . LYS A 1 112 ? -0.007 3.033 -20.211 1.00 94.38 112 LYS A O 1
ATOM 919 N N . ARG A 1 113 ? -1.884 1.954 -20.839 1.00 95.06 113 ARG A N 1
ATOM 920 C CA . ARG A 1 113 ? -2.533 1.998 -19.524 1.00 95.06 113 ARG A CA 1
ATOM 921 C C . ARG A 1 113 ? -1.686 1.310 -18.447 1.00 95.06 113 ARG A C 1
ATOM 923 O O . ARG A 1 113 ? -1.503 1.874 -17.377 1.00 95.06 113 ARG A O 1
ATOM 930 N N . LYS A 1 114 ? -1.105 0.141 -18.742 1.00 90.31 114 LYS A N 1
ATOM 931 C CA . LYS A 1 114 ? -0.223 -0.570 -17.802 1.00 90.31 114 LYS A CA 1
ATOM 932 C C . LYS A 1 114 ? 1.043 0.232 -17.458 1.00 90.31 114 LYS A C 1
ATOM 934 O O . LYS A 1 114 ? 1.471 0.252 -16.310 1.00 90.31 114 LYS A O 1
ATOM 939 N N . LEU A 1 115 ? 1.633 0.924 -18.436 1.00 89.88 115 LEU A N 1
ATOM 940 C CA . LEU A 1 115 ? 2.770 1.821 -18.204 1.00 89.88 115 LEU A CA 1
ATOM 941 C C . LEU A 1 115 ? 2.399 3.026 -17.332 1.00 89.88 115 LEU A C 1
ATOM 943 O O . LEU A 1 115 ? 3.220 3.448 -16.521 1.00 89.88 115 LEU A O 1
ATOM 947 N N . GLU A 1 116 ? 1.204 3.588 -17.510 1.00 93.62 116 GLU A N 1
ATOM 948 C CA . GLU A 1 116 ? 0.690 4.700 -16.699 1.00 93.62 116 GLU A CA 1
ATOM 949 C C . GLU A 1 116 ? 0.408 4.264 -15.260 1.00 93.62 116 GLU A C 1
ATOM 951 O O . GLU A 1 116 ? 0.880 4.916 -14.331 1.00 93.62 116 GLU A O 1
ATOM 956 N N . GLU A 1 117 ? -0.275 3.131 -15.070 1.00 90.56 117 GLU A N 1
ATOM 957 C CA . GLU A 1 117 ? -0.487 2.519 -13.752 1.00 90.56 117 GLU A CA 1
ATOM 958 C C . GLU A 1 117 ? 0.863 2.273 -13.058 1.00 90.56 117 GLU A C 1
ATOM 960 O O . GLU A 1 117 ? 1.076 2.717 -11.933 1.00 90.56 117 GLU A O 1
ATOM 965 N N . ARG A 1 118 ? 1.849 1.702 -13.762 1.00 86.25 118 ARG A N 1
ATOM 966 C CA . ARG A 1 118 ? 3.197 1.498 -13.210 1.00 86.25 118 ARG A CA 1
ATOM 967 C C . ARG A 1 118 ? 3.879 2.803 -12.797 1.00 86.25 118 ARG A C 1
ATOM 969 O O . ARG A 1 118 ? 4.494 2.858 -11.737 1.00 86.25 118 ARG A O 1
ATOM 976 N N . LYS A 1 119 ? 3.818 3.839 -13.638 1.00 91.62 119 LYS A N 1
ATOM 977 C CA . LYS A 1 119 ? 4.413 5.148 -13.324 1.00 91.62 119 LYS A CA 1
ATOM 978 C C . LYS A 1 119 ? 3.773 5.758 -12.087 1.00 91.62 119 LYS A C 1
ATOM 980 O O . LYS A 1 119 ? 4.490 6.200 -11.201 1.00 91.62 119 LYS A O 1
ATOM 985 N N . ARG A 1 120 ? 2.446 5.704 -11.993 1.00 92.69 120 ARG A N 1
ATOM 986 C CA . ARG A 1 120 ? 1.722 6.200 -10.827 1.00 92.69 120 ARG A CA 1
ATOM 987 C C . ARG A 1 120 ? 2.132 5.460 -9.549 1.00 92.69 120 ARG A C 1
ATOM 989 O O . ARG A 1 120 ? 2.340 6.103 -8.531 1.00 92.69 120 ARG A O 1
ATOM 996 N N . TRP A 1 121 ? 2.332 4.144 -9.608 1.00 87.44 121 TRP A N 1
ATOM 997 C CA . TRP A 1 121 ? 2.751 3.364 -8.440 1.00 87.44 121 TRP A CA 1
ATOM 998 C C . TRP A 1 121 ? 4.187 3.709 -8.029 1.00 87.44 121 TRP A C 1
ATOM 1000 O O . TRP A 1 121 ? 4.476 3.817 -6.842 1.00 87.44 121 TRP A O 1
ATOM 1010 N N . GLN A 1 122 ? 5.077 3.938 -9.000 1.00 88.06 122 GLN A N 1
ATOM 1011 C CA . GLN A 1 122 ? 6.442 4.409 -8.741 1.00 88.06 122 GLN A CA 1
ATOM 1012 C C . GLN A 1 122 ? 6.451 5.804 -8.112 1.00 88.06 122 GLN A C 1
ATOM 1014 O O . GLN A 1 122 ? 7.176 6.031 -7.152 1.00 88.06 122 GLN A O 1
ATOM 1019 N N . GLU A 1 123 ? 5.628 6.725 -8.611 1.00 93.06 123 GLU A N 1
ATOM 1020 C CA . GLU A 1 123 ? 5.497 8.071 -8.051 1.00 93.06 123 GLU A CA 1
ATOM 1021 C C . GLU A 1 123 ? 4.931 8.043 -6.625 1.00 93.06 123 GLU A C 1
ATOM 1023 O O . GLU A 1 123 ? 5.426 8.766 -5.763 1.00 93.06 123 GLU A O 1
ATOM 1028 N N . GLU A 1 124 ? 3.935 7.195 -6.357 1.00 90.56 124 GLU A N 1
ATOM 1029 C CA . GLU A 1 124 ? 3.372 6.994 -5.019 1.00 90.56 124 GLU A CA 1
ATOM 1030 C C . GLU A 1 124 ? 4.411 6.388 -4.054 1.00 90.56 124 GLU A C 1
ATOM 1032 O O . GLU A 1 124 ? 4.566 6.889 -2.939 1.00 90.56 124 GLU A O 1
ATOM 1037 N N . GLU A 1 125 ? 5.180 5.373 -4.472 1.00 87.44 125 GLU A N 1
ATOM 1038 C CA . GLU A 1 125 ? 6.281 4.821 -3.663 1.00 87.44 125 GLU A CA 1
ATOM 1039 C C . GLU A 1 125 ? 7.403 5.844 -3.440 1.00 87.44 125 GLU A C 1
ATOM 1041 O O . GLU A 1 125 ? 7.936 5.938 -2.336 1.00 87.44 125 GLU A O 1
ATOM 1046 N N . GLU A 1 126 ? 7.760 6.645 -4.445 1.00 92.62 126 GLU A N 1
ATOM 1047 C CA . GLU A 1 126 ? 8.768 7.698 -4.307 1.00 92.62 126 GLU A CA 1
ATOM 1048 C C . GLU A 1 126 ? 8.320 8.816 -3.365 1.00 92.62 126 GLU A C 1
ATOM 1050 O O . GLU A 1 126 ? 9.138 9.354 -2.618 1.00 92.62 126 GLU A O 1
ATOM 1055 N N . GLN A 1 127 ? 7.042 9.194 -3.403 1.00 92.75 127 GLN A N 1
ATOM 1056 C CA . GLN A 1 127 ? 6.472 10.162 -2.469 1.00 92.75 127 GLN A CA 1
ATOM 1057 C C . GLN A 1 127 ? 6.512 9.616 -1.042 1.00 92.75 127 GLN A C 1
ATOM 1059 O O . GLN A 1 127 ? 7.042 10.289 -0.159 1.00 92.75 127 GLN A O 1
ATOM 1064 N N . GLN A 1 128 ? 6.072 8.371 -0.835 1.00 88.69 128 GLN A N 1
ATOM 1065 C CA . GLN A 1 128 ? 6.158 7.711 0.470 1.00 88.69 128 GLN A CA 1
ATOM 1066 C C . GLN A 1 128 ? 7.605 7.615 0.959 1.00 88.69 128 GLN A C 1
ATOM 1068 O O . GLN A 1 128 ? 7.886 7.948 2.104 1.00 88.69 128 GLN A O 1
ATOM 1073 N N . LEU A 1 129 ? 8.550 7.248 0.091 1.00 89.62 129 LEU A N 1
ATOM 1074 C CA . LEU A 1 129 ? 9.967 7.180 0.442 1.00 89.62 129 LEU A CA 1
ATOM 1075 C C . LEU A 1 129 ? 10.518 8.552 0.858 1.00 89.62 129 LEU A C 1
ATOM 1077 O O . LEU A 1 129 ? 11.276 8.636 1.821 1.00 89.62 129 LEU A O 1
ATOM 1081 N N . LYS A 1 130 ? 10.139 9.631 0.160 1.00 91.69 130 LYS A N 1
ATOM 1082 C CA . LYS A 1 130 ? 10.537 11.006 0.509 1.00 91.69 130 LYS A CA 1
ATOM 1083 C C . LYS A 1 130 ? 9.966 11.426 1.860 1.00 91.69 130 LYS A C 1
ATOM 1085 O O . LYS A 1 130 ? 10.675 12.042 2.653 1.00 91.69 130 LYS A O 1
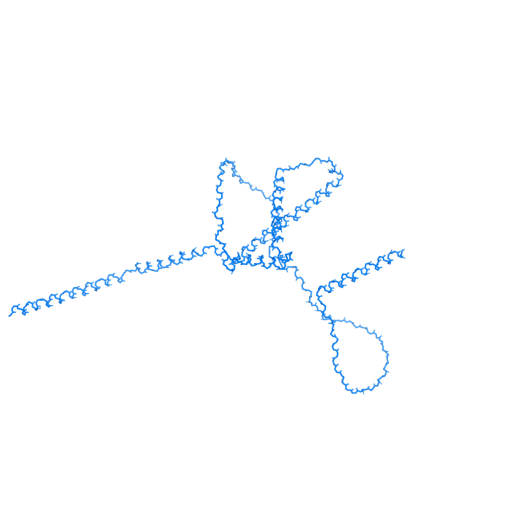ATOM 1090 N N . GLU A 1 131 ? 8.713 11.084 2.140 1.00 88.12 131 GLU A N 1
ATOM 1091 C CA . GLU A 1 131 ? 8.081 11.338 3.436 1.00 88.12 131 GLU A CA 1
ATOM 1092 C C . GLU A 1 131 ? 8.733 10.524 4.556 1.00 88.12 131 GLU A C 1
ATOM 1094 O O . GLU A 1 131 ? 9.024 11.065 5.623 1.00 88.12 131 GLU A O 1
ATOM 1099 N N . GLU A 1 132 ? 9.011 9.241 4.326 1.00 85.69 132 GLU A N 1
ATOM 1100 C CA . GLU A 1 132 ? 9.719 8.373 5.268 1.00 85.69 132 GLU A CA 1
ATOM 1101 C C . GLU A 1 132 ? 11.142 8.878 5.527 1.00 85.69 132 GLU A C 1
ATOM 1103 O O . GLU A 1 132 ? 11.559 8.967 6.679 1.00 85.69 132 GLU A O 1
ATOM 1108 N N . GLU A 1 133 ? 11.874 9.285 4.487 1.00 87.62 133 GLU A N 1
ATOM 1109 C CA . GLU A 1 133 ? 13.208 9.875 4.600 1.00 87.62 133 GLU A CA 1
ATOM 1110 C C . GLU A 1 133 ? 13.186 11.205 5.359 1.00 87.62 133 GLU A C 1
ATOM 1112 O O . GLU A 1 133 ? 14.029 11.430 6.229 1.00 87.62 133 GLU A O 1
ATOM 1117 N N . ALA A 1 134 ? 12.205 12.065 5.084 1.00 85.81 134 ALA A N 1
ATOM 1118 C CA . ALA A 1 134 ? 12.002 13.301 5.829 1.00 85.81 134 ALA A CA 1
ATOM 1119 C C . ALA A 1 134 ? 11.605 13.032 7.288 1.00 85.81 134 ALA A C 1
ATOM 1121 O O . ALA A 1 134 ? 11.887 13.850 8.165 1.00 85.81 134 ALA A O 1
ATOM 1122 N N . ASN A 1 135 ? 10.967 11.895 7.576 1.00 80.50 135 ASN A N 1
ATOM 1123 C CA . ASN A 1 135 ? 10.572 11.483 8.920 1.00 80.50 135 ASN A CA 1
ATOM 1124 C C . ASN A 1 135 ? 11.634 10.657 9.658 1.00 80.50 135 ASN A C 1
ATOM 1126 O O . ASN A 1 135 ? 11.559 10.554 10.885 1.00 80.50 135 ASN A O 1
ATOM 1130 N N . ASP A 1 136 ? 12.665 10.180 8.964 1.00 83.25 136 ASP A N 1
ATOM 1131 C CA . ASP A 1 136 ? 13.738 9.353 9.506 1.00 83.25 136 ASP A CA 1
ATOM 1132 C C . ASP A 1 136 ? 14.529 10.085 10.602 1.00 83.25 136 ASP A C 1
ATOM 1134 O O . ASP A 1 136 ? 15.261 11.054 10.380 1.00 83.25 136 ASP A O 1
ATOM 1138 N N . VAL A 1 137 ? 14.387 9.591 11.830 1.00 78.19 137 VAL A N 1
ATOM 1139 C CA . VAL A 1 137 ? 15.073 10.111 13.017 1.00 78.19 137 VAL A CA 1
ATOM 1140 C C . VAL A 1 137 ? 16.586 9.899 12.974 1.00 78.19 137 VAL A C 1
ATOM 1142 O O . VAL A 1 137 ? 17.303 10.636 13.644 1.00 78.19 137 VAL A O 1
ATOM 1145 N N . SER A 1 138 ? 17.091 8.945 12.182 1.00 80.44 138 SER A N 1
ATOM 1146 C CA . SER A 1 138 ? 18.530 8.673 12.068 1.00 80.44 138 SER A CA 1
ATOM 1147 C C . SER A 1 138 ? 19.283 9.726 11.249 1.00 80.44 138 SER A C 1
ATOM 1149 O O . SER A 1 138 ? 20.482 9.921 11.449 1.00 80.44 138 SER A O 1
ATOM 1151 N N . LYS A 1 139 ? 18.576 10.434 10.360 1.00 83.19 139 LYS A N 1
ATOM 1152 C CA . LYS A 1 139 ? 19.124 11.492 9.497 1.00 83.19 139 LYS A CA 1
ATOM 1153 C C . LYS A 1 139 ? 19.009 12.888 10.120 1.00 83.19 139 LYS A C 1
ATOM 1155 O O . LYS A 1 139 ? 19.659 13.825 9.660 1.00 83.19 139 LYS A O 1
ATOM 1160 N N . LYS A 1 140 ? 18.194 13.041 11.169 1.00 79.69 140 LYS A N 1
ATOM 1161 C CA . LYS A 1 140 ? 17.946 14.314 11.863 1.00 79.69 140 LYS A CA 1
ATOM 1162 C C . LYS A 1 140 ? 18.979 14.570 12.962 1.00 79.69 140 LYS A C 1
ATOM 1164 O O . LYS A 1 140 ? 19.470 13.648 13.607 1.00 79.69 140 LYS A O 1
ATOM 1169 N N . SER A 1 141 ? 19.279 15.847 13.220 1.00 82.75 141 SER A N 1
ATOM 1170 C CA . SER A 1 141 ? 20.104 16.243 14.371 1.00 82.75 141 SER A CA 1
ATOM 1171 C C . SER A 1 141 ? 19.431 15.831 15.686 1.00 82.75 141 SER A C 1
ATOM 1173 O O . SER A 1 141 ? 18.205 15.784 15.765 1.00 82.75 141 SER A O 1
ATOM 1175 N N . ALA A 1 142 ? 20.214 15.556 16.736 1.00 76.88 142 ALA A N 1
ATOM 1176 C CA . ALA A 1 142 ? 19.708 14.981 17.990 1.00 76.88 142 ALA A CA 1
ATOM 1177 C C . ALA A 1 142 ? 18.516 15.750 18.610 1.00 76.88 142 ALA A C 1
ATOM 1179 O O . ALA A 1 142 ? 17.590 15.130 19.127 1.00 76.88 142 ALA A O 1
ATOM 1180 N N . GLY A 1 143 ? 18.491 17.086 18.503 1.00 77.19 143 GLY A N 1
ATOM 1181 C CA . GLY A 1 143 ? 17.369 17.910 18.977 1.00 77.19 143 GLY A CA 1
ATOM 1182 C C . GLY A 1 143 ? 16.112 17.817 18.101 1.00 77.19 143 GLY A C 1
ATOM 1183 O O . GLY A 1 143 ? 15.000 17.712 18.618 1.00 77.19 143 GLY A O 1
ATOM 1184 N N . ALA A 1 144 ? 16.272 17.789 16.775 1.00 76.56 144 ALA A N 1
ATOM 1185 C CA . ALA A 1 144 ? 15.160 17.651 15.832 1.00 76.56 144 ALA A CA 1
ATOM 1186 C C . ALA A 1 144 ? 14.595 16.220 15.804 1.00 76.56 144 ALA A C 1
ATOM 1188 O O . ALA A 1 144 ? 13.387 16.030 15.667 1.00 76.56 144 ALA A O 1
ATOM 1189 N N . ALA A 1 145 ? 15.452 15.212 15.986 1.00 78.00 145 ALA A N 1
ATOM 1190 C CA . ALA A 1 145 ? 15.060 13.813 16.118 1.00 78.00 145 ALA A CA 1
ATOM 1191 C C . ALA A 1 145 ? 14.174 13.596 17.356 1.00 78.00 145 ALA A C 1
ATOM 1193 O O . ALA A 1 145 ? 13.134 12.948 17.256 1.00 78.00 145 ALA A O 1
ATOM 1194 N N . PHE A 1 146 ? 14.532 14.205 18.493 1.00 80.94 146 PHE A N 1
ATOM 1195 C CA . PHE A 1 146 ? 13.728 14.163 19.715 1.00 80.94 146 PHE A CA 1
ATOM 1196 C C . PHE A 1 146 ? 12.363 14.841 19.508 1.00 80.94 146 PHE A C 1
ATOM 1198 O O . PHE A 1 146 ? 11.332 14.211 19.718 1.00 80.94 146 PHE A O 1
ATOM 1205 N N . GLY A 1 147 ? 12.321 16.076 18.992 1.00 79.81 147 GLY A N 1
ATOM 1206 C CA . GLY A 1 147 ? 11.053 16.774 18.722 1.00 79.81 147 GLY A CA 1
ATOM 1207 C C . GLY A 1 147 ? 10.131 16.027 17.745 1.00 79.81 147 GLY A C 1
ATOM 1208 O O . GLY A 1 147 ? 8.927 15.920 17.978 1.00 79.81 147 GLY A O 1
ATOM 1209 N N . SER A 1 148 ? 10.700 15.436 16.691 1.00 80.25 148 SER A N 1
ATOM 1210 C CA . SER A 1 148 ? 9.960 14.631 15.711 1.00 80.25 148 SER A CA 1
ATOM 1211 C C . SER A 1 148 ? 9.429 13.321 16.305 1.00 80.25 148 SER A C 1
ATOM 1213 O O . SER A 1 148 ? 8.332 12.897 15.949 1.00 80.25 148 SER A O 1
ATOM 1215 N N . PHE A 1 149 ? 10.178 12.686 17.212 1.00 79.19 149 PHE A N 1
ATOM 1216 C CA . PHE A 1 149 ? 9.759 11.462 17.895 1.00 79.19 149 PHE A CA 1
ATOM 1217 C C . PHE A 1 149 ? 8.551 11.716 18.804 1.00 79.19 149 PHE A C 1
ATOM 1219 O O . PHE A 1 149 ? 7.540 11.036 18.660 1.00 79.19 149 PHE A O 1
ATOM 1226 N N . TYR A 1 150 ? 8.600 12.733 19.672 1.00 78.56 150 TYR A N 1
ATOM 1227 C CA . TYR A 1 150 ? 7.487 13.039 20.583 1.00 78.56 150 TYR A CA 1
ATOM 1228 C C . TYR A 1 150 ? 6.254 13.602 19.865 1.00 78.56 150 TYR A C 1
ATOM 1230 O O . TYR A 1 150 ? 5.132 13.296 20.263 1.00 78.56 150 TYR A O 1
ATOM 1238 N N . GLY A 1 151 ? 6.435 14.354 18.774 1.00 79.19 151 GLY A N 1
ATOM 1239 C CA . GLY A 1 151 ? 5.323 14.823 17.940 1.00 79.19 151 GLY A CA 1
ATOM 1240 C C . GLY A 1 151 ? 4.600 13.706 17.176 1.00 79.19 151 GLY A C 1
ATOM 1241 O O . GLY A 1 151 ? 3.423 13.851 16.853 1.00 79.19 151 GLY A O 1
ATOM 1242 N N . ASN A 1 152 ? 5.285 12.591 16.896 1.00 76.94 152 ASN A N 1
ATOM 1243 C CA . ASN A 1 152 ? 4.681 11.404 16.287 1.00 76.94 152 ASN A CA 1
ATOM 1244 C C . ASN A 1 152 ? 4.165 10.405 17.338 1.00 76.94 152 ASN A C 1
ATOM 1246 O O . ASN A 1 152 ? 3.216 9.667 17.098 1.00 76.94 152 ASN A O 1
ATOM 1250 N N . PHE A 1 153 ? 4.758 10.401 18.533 1.00 75.50 153 PHE A N 1
ATOM 1251 C CA . PHE A 1 153 ? 4.378 9.523 19.638 1.00 75.50 153 PHE A CA 1
ATOM 1252 C C . PHE A 1 153 ? 2.942 9.766 20.122 1.00 75.50 153 PHE A C 1
ATOM 1254 O O . PHE A 1 153 ? 2.227 8.807 20.398 1.00 75.50 153 PHE A O 1
ATOM 1261 N N . SER A 1 154 ? 2.492 11.023 20.137 1.00 71.25 154 SER A N 1
ATOM 1262 C CA . SER A 1 154 ? 1.108 11.406 20.458 1.00 71.25 154 SER A CA 1
ATOM 1263 C C . SER A 1 154 ? 0.093 11.092 19.354 1.00 71.25 154 SER A C 1
ATOM 1265 O O . SER A 1 154 ? -1.104 11.078 19.621 1.00 71.25 154 SER A O 1
ATOM 1267 N N . LYS A 1 155 ? 0.549 10.831 18.124 1.00 71.62 155 LYS A N 1
ATOM 1268 C CA . LYS A 1 155 ? -0.299 10.430 16.989 1.00 71.62 155 LYS A CA 1
ATOM 1269 C C . LYS A 1 155 ? -0.458 8.915 16.883 1.00 71.62 155 LYS A C 1
ATOM 1271 O O . LYS A 1 155 ? -1.330 8.444 16.167 1.00 71.62 155 LYS A O 1
ATOM 1276 N N . ASN A 1 156 ? 0.357 8.143 17.601 1.00 72.38 156 ASN A N 1
ATOM 1277 C CA . ASN A 1 156 ? 0.258 6.691 17.593 1.00 72.38 156 ASN A CA 1
ATOM 1278 C C . ASN A 1 156 ? -0.979 6.206 18.364 1.00 72.38 156 ASN A C 1
ATOM 1280 O O . ASN A 1 156 ? -1.212 6.578 19.517 1.00 72.38 156 ASN A O 1
ATOM 1284 N N . VAL A 1 157 ? -1.695 5.258 17.759 1.00 62.34 157 VAL A N 1
ATOM 1285 C CA . VAL A 1 157 ? -2.893 4.600 18.311 1.00 62.34 157 VAL A CA 1
ATOM 1286 C C . VAL A 1 157 ? -2.650 3.976 19.688 1.00 62.34 157 VAL A C 1
ATOM 1288 O O . VAL A 1 157 ? -3.515 4.027 20.557 1.00 62.34 157 VAL A O 1
ATOM 1291 N N . SER A 1 158 ? -1.448 3.445 19.940 1.00 61.09 158 SER A N 1
ATOM 1292 C CA . SER A 1 158 ? -1.093 2.832 21.232 1.00 61.09 158 SER A CA 1
ATOM 1293 C C . SER A 1 158 ? -1.086 3.803 22.421 1.00 61.09 158 SER A C 1
ATOM 1295 O O . SER A 1 158 ? -1.042 3.338 23.557 1.00 61.09 158 SER A O 1
ATOM 1297 N N . MET A 1 159 ? -1.109 5.121 22.191 1.00 59.69 159 MET A N 1
ATOM 1298 C CA . MET A 1 159 ? -1.152 6.136 23.251 1.00 59.69 159 MET A CA 1
ATOM 1299 C C . MET A 1 159 ? -2.392 7.040 23.205 1.00 59.69 159 MET A C 1
ATOM 1301 O O . MET A 1 159 ? -2.422 8.066 23.880 1.00 59.69 159 MET A O 1
ATOM 1305 N N . GLY A 1 160 ? -3.427 6.651 22.452 1.00 54.53 160 GLY A N 1
ATOM 1306 C CA . GLY A 1 160 ? -4.665 7.428 22.338 1.00 54.53 160 GLY A CA 1
ATOM 1307 C C . GLY A 1 160 ? -4.603 8.561 21.310 1.00 54.53 160 GLY A C 1
ATOM 1308 O O . GLY A 1 160 ? -5.418 9.479 21.373 1.00 54.53 160 GLY A O 1
ATOM 1309 N N . GLY A 1 161 ? -3.654 8.507 20.367 1.00 55.34 161 GLY A N 1
ATOM 1310 C CA . GLY A 1 161 ? -3.667 9.366 19.185 1.00 55.34 161 GLY A CA 1
ATOM 1311 C C . GLY A 1 161 ? -4.931 9.126 18.359 1.00 55.34 161 GLY A C 1
ATOM 1312 O O . GLY A 1 161 ? -5.318 7.980 18.133 1.00 55.34 161 GLY A O 1
ATOM 1313 N N . ALA A 1 162 ? -5.602 10.208 17.968 1.00 50.12 162 ALA A N 1
ATOM 1314 C CA . ALA A 1 162 ? -6.901 10.165 17.310 1.00 50.12 162 ALA A CA 1
ATOM 1315 C C . ALA A 1 162 ? -6.820 9.562 15.896 1.00 50.12 162 ALA A C 1
ATOM 1317 O O . ALA A 1 162 ? -6.547 10.276 14.938 1.00 50.12 162 ALA A O 1
ATOM 1318 N N . ASP A 1 163 ? -7.163 8.281 15.766 1.00 50.03 163 ASP A N 1
ATOM 1319 C CA . ASP A 1 163 ? -7.749 7.716 14.546 1.00 50.03 163 ASP A CA 1
ATOM 1320 C C . ASP A 1 163 ? -9.277 7.718 14.705 1.00 50.03 163 ASP A C 1
ATOM 1322 O O . ASP A 1 163 ? -9.924 6.693 14.901 1.00 50.03 163 ASP A O 1
ATOM 1326 N N . ALA A 1 164 ? -9.863 8.914 14.678 1.00 47.19 164 ALA A N 1
ATOM 1327 C CA . ALA A 1 164 ? -11.307 9.110 14.600 1.00 47.19 164 ALA A CA 1
ATOM 1328 C C . ALA A 1 164 ? -11.632 9.776 13.263 1.00 47.19 164 ALA A C 1
ATOM 1330 O O . ALA A 1 164 ? -11.920 10.971 13.221 1.00 47.19 164 ALA A O 1
ATOM 1331 N N . LYS A 1 165 ? -11.481 8.998 12.183 1.00 39.47 165 LYS A N 1
ATOM 1332 C CA . LYS A 1 165 ? -12.157 9.089 10.875 1.00 39.47 165 LYS A CA 1
ATOM 1333 C C . LYS A 1 165 ? -11.388 8.212 9.889 1.00 39.47 165 LYS 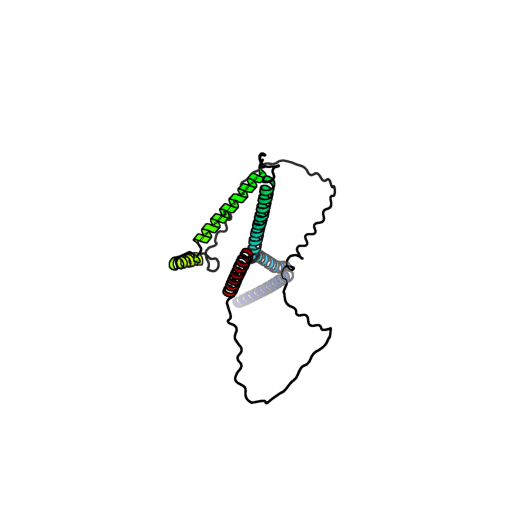A C 1
ATOM 1335 O O . LYS A 1 165 ? -10.460 8.656 9.229 1.00 39.47 165 LYS A O 1
ATOM 1340 N N . VAL A 1 166 ? -11.779 6.943 9.822 1.00 43.22 166 VAL A N 1
ATOM 1341 C CA . VAL A 1 166 ? -11.632 6.192 8.576 1.00 43.22 166 VAL A CA 1
ATOM 1342 C C . VAL A 1 166 ? -12.657 6.803 7.629 1.00 43.22 166 VAL A C 1
ATOM 1344 O O . VAL A 1 166 ? -13.837 6.874 7.965 1.00 43.22 166 VAL A O 1
ATOM 1347 N N . ASP A 1 167 ? -12.174 7.327 6.509 1.00 40.66 167 ASP A N 1
ATOM 1348 C CA . ASP A 1 167 ? -12.958 7.936 5.445 1.00 40.66 167 ASP A CA 1
ATOM 1349 C C . ASP A 1 167 ? -14.026 6.972 4.914 1.00 40.66 167 ASP A C 1
ATOM 1351 O O . ASP A 1 167 ? -13.788 6.145 4.036 1.00 40.66 167 ASP A O 1
ATOM 1355 N N . GLU A 1 168 ? -15.236 7.110 5.441 1.00 40.09 168 GLU A N 1
ATOM 1356 C CA . GLU A 1 168 ? -16.467 6.622 4.837 1.00 40.09 168 GLU A CA 1
ATOM 1357 C C . GLU A 1 168 ? -17.011 7.741 3.939 1.00 40.09 168 GLU A C 1
ATOM 1359 O O . GLU A 1 168 ? -17.937 8.480 4.267 1.00 40.09 168 GLU A O 1
ATOM 1364 N N . LYS A 1 169 ? -16.349 7.948 2.800 1.00 33.75 169 LYS A N 1
ATOM 1365 C CA . LYS A 1 169 ? -16.924 8.697 1.683 1.00 33.75 169 LYS A CA 1
ATOM 1366 C C . LYS A 1 169 ? -16.578 7.968 0.396 1.00 33.75 169 LYS A C 1
ATOM 1368 O O . LYS A 1 169 ? -15.666 8.341 -0.336 1.00 33.75 169 LYS A O 1
ATOM 1373 N N . GLY A 1 170 ? -17.304 6.874 0.177 1.00 33.44 170 GLY A N 1
ATOM 1374 C CA . GLY A 1 170 ? -17.420 6.266 -1.137 1.00 33.44 170 GLY A CA 1
ATOM 1375 C C . GLY A 1 170 ? -17.962 7.307 -2.110 1.00 33.44 170 GLY A C 1
ATOM 1376 O O . GLY A 1 170 ? -18.996 7.927 -1.868 1.00 33.44 170 GLY A O 1
ATOM 1377 N N . SER A 1 171 ? -17.215 7.544 -3.179 1.00 35.28 171 SER A N 1
ATOM 1378 C CA . SER A 1 171 ? -17.739 8.159 -4.386 1.00 35.28 171 SER A CA 1
ATOM 1379 C C . SER A 1 171 ? -18.614 7.120 -5.086 1.00 35.28 171 SER A C 1
ATOM 1381 O O . SER A 1 171 ? -18.100 6.287 -5.834 1.00 35.28 171 SER A O 1
ATOM 1383 N N . ASP A 1 172 ? -19.915 7.152 -4.811 1.00 33.78 172 ASP A N 1
ATOM 1384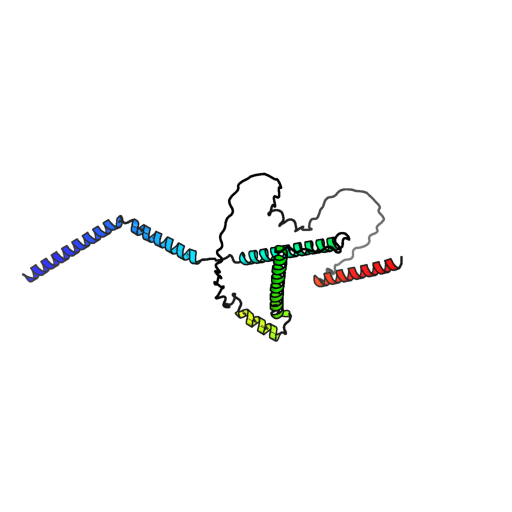 C CA . ASP A 1 172 ? -20.908 6.719 -5.788 1.00 33.78 172 ASP A CA 1
ATOM 1385 C C . ASP A 1 172 ? -20.853 7.730 -6.938 1.00 33.78 172 ASP A C 1
ATOM 1387 O O . ASP A 1 172 ? -21.293 8.871 -6.797 1.00 33.78 172 ASP A O 1
ATOM 1391 N N . ASP A 1 173 ? -20.233 7.331 -8.046 1.00 33.16 173 ASP A N 1
ATOM 1392 C CA . ASP A 1 173 ? -20.407 8.001 -9.330 1.00 33.16 173 ASP A CA 1
ATOM 1393 C C . ASP A 1 173 ? -21.015 6.977 -10.289 1.00 33.16 173 ASP A C 1
ATOM 1395 O O . ASP A 1 173 ? -20.380 6.002 -10.710 1.00 33.16 173 ASP A O 1
ATOM 1399 N N . ASP A 1 174 ? -22.306 7.180 -10.529 1.00 35.97 174 ASP A N 1
ATOM 1400 C CA . ASP A 1 174 ? -23.136 6.484 -11.492 1.00 35.97 174 ASP A CA 1
ATOM 1401 C C . ASP A 1 174 ? -22.519 6.591 -12.893 1.00 35.97 174 ASP A C 1
ATOM 1403 O O . ASP A 1 174 ? -22.447 7.669 -13.483 1.00 35.97 174 ASP A O 1
ATOM 1407 N N . ASN A 1 175 ? -22.175 5.455 -13.499 1.00 34.50 175 ASN A N 1
ATOM 1408 C CA . ASN A 1 175 ? -22.169 5.368 -14.955 1.00 34.50 175 ASN A CA 1
ATOM 1409 C C . ASN A 1 175 ? -22.918 4.120 -15.412 1.00 34.50 175 ASN A C 1
ATOM 1411 O O . ASN A 1 175 ? -22.426 2.991 -15.407 1.00 34.50 175 ASN A O 1
ATOM 1415 N N . LYS A 1 176 ? -24.170 4.389 -15.762 1.00 34.12 176 LYS A N 1
ATOM 1416 C CA . LYS A 1 176 ? -25.148 3.504 -16.362 1.00 34.12 176 LYS A CA 1
ATOM 1417 C C . LYS A 1 176 ? -24.941 3.540 -17.871 1.00 34.12 176 LYS A C 1
ATOM 1419 O O . LYS A 1 176 ? -25.290 4.534 -18.489 1.00 34.12 176 LYS A O 1
ATOM 1424 N N . ASP A 1 177 ? -24.448 2.449 -18.443 1.00 33.78 177 ASP A N 1
ATOM 1425 C CA . ASP A 1 177 ? -24.733 2.097 -19.834 1.00 33.78 177 ASP A CA 1
ATOM 1426 C C . ASP A 1 177 ? -24.790 0.571 -19.987 1.00 33.78 177 ASP A C 1
ATOM 1428 O O . ASP A 1 177 ? -23.810 -0.158 -19.823 1.00 33.78 177 ASP A O 1
ATOM 1432 N N . GLU A 1 178 ? -26.001 0.093 -20.270 1.00 33.72 178 GLU A N 1
ATOM 1433 C CA . GLU A 1 178 ? -26.298 -1.253 -20.749 1.00 33.72 178 GLU A CA 1
ATOM 1434 C C . GLU A 1 178 ? -25.717 -1.459 -22.160 1.00 33.72 178 GLU A C 1
ATOM 1436 O O . GLU A 1 178 ? -25.821 -0.571 -23.007 1.00 33.72 178 GLU A O 1
ATOM 1441 N N . LYS A 1 179 ? -25.238 -2.676 -22.466 1.00 33.44 179 LYS A N 1
ATOM 1442 C CA . LYS A 1 179 ? -25.950 -3.623 -23.357 1.00 33.44 179 LYS A CA 1
ATOM 1443 C C . LYS A 1 179 ? -25.144 -4.894 -23.674 1.00 33.44 179 LYS A C 1
ATOM 1445 O O . LYS A 1 179 ? -24.018 -4.845 -24.151 1.00 33.44 179 LYS A O 1
ATOM 1450 N N . ASP A 1 180 ? -25.827 -6.018 -23.451 1.00 30.14 180 ASP A N 1
ATOM 1451 C CA . ASP A 1 180 ? -25.938 -7.206 -24.309 1.00 30.14 180 ASP A CA 1
ATOM 1452 C C . ASP A 1 180 ? -24.686 -7.973 -24.782 1.00 30.14 180 ASP A C 1
ATOM 1454 O O . ASP A 1 180 ? -24.047 -7.589 -25.754 1.00 30.14 180 ASP A O 1
ATOM 1458 N N . ALA A 1 181 ? -24.488 -9.195 -24.252 1.00 32.03 181 ALA A N 1
ATOM 1459 C CA . ALA A 1 181 ? -24.226 -10.392 -25.079 1.00 32.03 181 ALA A CA 1
ATOM 1460 C C . ALA A 1 181 ? -24.279 -11.723 -24.288 1.00 32.03 181 ALA A C 1
ATOM 1462 O O . ALA A 1 181 ? -23.334 -12.159 -23.642 1.00 32.03 181 ALA A O 1
ATOM 1463 N N . LYS A 1 182 ? -25.437 -12.377 -24.408 1.00 33.06 182 LYS A N 1
ATOM 1464 C CA . LYS A 1 182 ? -25.718 -13.823 -24.508 1.00 33.06 182 LYS A CA 1
ATOM 1465 C C . LYS A 1 182 ? -24.632 -14.857 -24.131 1.00 33.06 182 LYS A C 1
ATOM 1467 O O . LYS A 1 182 ? -23.688 -15.126 -24.863 1.00 33.06 182 LYS A O 1
ATOM 1472 N N . LYS A 1 183 ? -24.992 -15.616 -23.091 1.00 31.42 183 LYS A N 1
ATOM 1473 C CA . LYS A 1 183 ? -24.906 -17.081 -22.926 1.00 31.42 183 LYS A CA 1
ATOM 1474 C C . LYS A 1 183 ? -24.689 -17.876 -24.233 1.00 31.42 183 LYS A C 1
ATOM 1476 O O . LYS A 1 183 ? -25.614 -18.004 -25.033 1.00 31.42 183 LYS A O 1
ATOM 1481 N N . ALA A 1 184 ? -23.540 -18.541 -24.354 1.00 29.34 184 ALA A N 1
ATOM 1482 C CA . ALA A 1 184 ? -23.374 -19.730 -25.188 1.00 29.34 184 ALA A CA 1
ATOM 1483 C C . ALA A 1 184 ? -22.482 -20.756 -24.474 1.00 29.34 184 ALA A C 1
ATOM 1485 O O . ALA A 1 184 ? -21.312 -20.532 -24.186 1.00 29.34 184 ALA A O 1
ATOM 1486 N N . LYS A 1 185 ? -23.114 -21.884 -24.160 1.00 32.59 185 LYS A N 1
ATOM 1487 C CA . LYS A 1 185 ? -22.541 -23.123 -23.652 1.00 32.59 185 LYS A CA 1
ATOM 1488 C C . LYS A 1 185 ? -22.085 -23.939 -24.863 1.00 32.59 185 LYS A C 1
ATOM 1490 O O . LYS A 1 185 ? -22.939 -24.414 -25.602 1.00 32.59 185 LYS A O 1
ATOM 1495 N N . THR A 1 186 ? -20.783 -24.143 -25.025 1.00 29.47 186 THR A N 1
ATOM 1496 C CA . THR A 1 186 ? -20.215 -25.202 -25.876 1.00 29.47 186 THR A CA 1
ATOM 1497 C C . THR A 1 186 ? -18.965 -25.731 -25.197 1.00 29.47 186 THR A C 1
ATOM 1499 O O . THR A 1 186 ? -18.003 -24.995 -24.996 1.00 29.47 186 THR A O 1
ATOM 1502 N N . GLY A 1 187 ? -19.008 -27.002 -24.804 1.00 29.89 187 GLY A N 1
ATOM 1503 C CA . GLY A 1 187 ? -17.826 -27.707 -24.341 1.00 29.89 187 GLY A CA 1
ATOM 1504 C C . GLY A 1 187 ? -16.941 -28.078 -25.520 1.00 29.89 187 GLY A C 1
ATOM 1505 O O . GLY A 1 187 ? -17.446 -28.472 -26.565 1.00 29.89 187 GLY A O 1
ATOM 1506 N N . LEU A 1 188 ? -15.634 -27.980 -25.318 1.00 27.20 188 LEU A N 1
ATOM 1507 C CA . LEU A 1 188 ? -14.632 -28.787 -25.999 1.00 27.20 188 LEU A CA 1
ATOM 1508 C C . LEU A 1 188 ? -13.384 -28.788 -25.114 1.00 27.20 188 LEU A C 1
ATOM 1510 O O . LEU A 1 188 ? -12.932 -27.735 -24.670 1.00 27.20 188 LEU A O 1
ATOM 1514 N N . GLY A 1 189 ? -12.927 -29.991 -24.773 1.00 27.09 189 GLY A N 1
ATOM 1515 C CA . GLY A 1 189 ? -11.814 -30.223 -23.867 1.00 27.09 189 GLY A CA 1
ATOM 1516 C C . GLY A 1 189 ? -10.457 -29.847 -24.457 1.00 27.09 189 GLY A C 1
ATOM 1517 O O . GLY A 1 189 ? -10.257 -29.839 -25.669 1.00 27.09 189 GLY A O 1
ATOM 1518 N N . GLY A 1 190 ? -9.522 -29.596 -23.549 1.00 27.80 190 GLY A N 1
ATOM 1519 C CA . GLY A 1 190 ? -8.094 -29.488 -23.804 1.00 27.80 190 GLY A CA 1
ATOM 1520 C C . GLY A 1 190 ? -7.379 -29.582 -22.463 1.00 27.80 190 GLY A C 1
ATOM 1521 O O . GLY A 1 190 ? -7.536 -28.704 -21.622 1.00 27.80 190 GLY A O 1
ATOM 1522 N N . ALA A 1 191 ? -6.699 -30.704 -22.250 1.00 38.25 191 ALA A N 1
ATOM 1523 C CA . ALA A 1 191 ? -5.937 -31.028 -21.056 1.00 38.25 191 ALA A CA 1
ATOM 1524 C C . ALA A 1 191 ? -4.750 -30.074 -20.858 1.00 38.25 191 ALA A C 1
ATOM 1526 O O . ALA A 1 191 ? -4.021 -29.794 -21.809 1.00 38.25 191 ALA A O 1
ATOM 1527 N N . ALA A 1 192 ? -4.547 -29.640 -19.617 1.00 35.03 192 ALA A N 1
ATOM 1528 C CA . ALA A 1 192 ? -3.252 -29.261 -19.067 1.00 35.03 192 ALA A CA 1
ATOM 1529 C C . ALA A 1 192 ? -3.382 -29.322 -17.541 1.00 35.03 192 ALA A C 1
ATOM 1531 O O . ALA A 1 192 ? -4.070 -28.503 -16.931 1.00 35.03 192 ALA A O 1
ATOM 1532 N N . ASP A 1 193 ? -2.800 -30.368 -16.968 1.00 41.72 193 ASP A N 1
ATOM 1533 C CA . ASP A 1 193 ? -2.634 -30.559 -15.536 1.00 41.72 193 ASP A CA 1
ATOM 1534 C C . ASP A 1 193 ? -1.679 -29.488 -14.995 1.00 41.72 193 ASP A C 1
ATOM 1536 O O . ASP A 1 193 ? -0.542 -29.400 -15.447 1.00 41.72 193 ASP A O 1
ATOM 1540 N N . ASP A 1 194 ? -2.125 -28.699 -14.019 1.00 38.56 194 ASP A N 1
ATOM 1541 C CA . ASP A 1 194 ? -1.247 -27.915 -13.146 1.00 38.56 194 ASP A CA 1
ATOM 1542 C C . ASP A 1 194 ? -1.832 -27.940 -11.726 1.00 38.56 194 ASP A C 1
ATOM 1544 O O . ASP A 1 194 ? -2.446 -26.989 -11.231 1.00 38.56 194 ASP A O 1
ATOM 1548 N N . ASP A 1 195 ? -1.639 -29.082 -11.064 1.00 38.97 195 ASP A N 1
ATOM 1549 C CA . ASP A 1 195 ? -1.781 -29.241 -9.619 1.00 38.97 195 ASP A CA 1
ATOM 1550 C C . ASP A 1 195 ? -0.704 -28.405 -8.905 1.00 38.97 195 ASP A C 1
ATOM 1552 O O . ASP A 1 195 ? 0.367 -28.889 -8.530 1.00 38.97 195 ASP A O 1
ATOM 1556 N N . PHE A 1 196 ? -0.969 -27.111 -8.708 1.00 40.03 196 PHE A N 1
ATOM 1557 C CA . PHE A 1 196 ? -0.124 -26.263 -7.869 1.00 40.03 196 PHE A CA 1
ATOM 1558 C C . PHE A 1 196 ? -0.419 -26.536 -6.388 1.00 40.03 196 PHE A C 1
ATOM 1560 O O . PHE A 1 196 ? -1.226 -25.869 -5.734 1.00 40.03 196 PHE A O 1
ATOM 1567 N N . ASP A 1 197 ? 0.251 -27.555 -5.860 1.00 45.38 197 ASP A N 1
ATOM 1568 C CA . ASP A 1 197 ? 0.132 -28.017 -4.483 1.00 45.38 197 ASP A CA 1
ATOM 1569 C C . ASP A 1 197 ? 0.789 -27.014 -3.505 1.00 45.38 197 ASP A C 1
ATOM 1571 O O . ASP A 1 197 ? 1.982 -27.054 -3.197 1.00 45.38 197 ASP A O 1
ATOM 1575 N N . PHE A 1 198 ? -0.002 -26.057 -3.004 1.00 42.34 198 PHE A N 1
ATOM 1576 C CA . PHE A 1 198 ? 0.434 -24.946 -2.137 1.00 42.34 198 PHE A CA 1
ATOM 1577 C C . PHE A 1 198 ? 1.049 -25.392 -0.788 1.00 42.34 198 PHE A C 1
ATOM 1579 O O . PHE A 1 198 ? 1.584 -24.572 -0.038 1.00 42.34 198 PHE A O 1
ATOM 1586 N N . LYS A 1 199 ? 0.991 -26.687 -0.450 1.00 46.44 199 LYS A N 1
ATOM 1587 C CA . LYS A 1 199 ? 1.441 -27.236 0.840 1.00 46.44 199 LYS A CA 1
ATOM 1588 C C . LYS A 1 199 ? 2.879 -27.764 0.853 1.00 46.44 199 LYS A C 1
ATOM 1590 O O . LYS A 1 199 ? 3.419 -27.942 1.942 1.00 46.44 199 LYS A O 1
ATOM 1595 N N . SER A 1 200 ? 3.525 -27.971 -0.295 1.00 50.78 200 SER A N 1
ATOM 1596 C CA . SER A 1 200 ? 4.853 -28.612 -0.353 1.00 50.78 200 SER A CA 1
ATOM 1597 C C . SER A 1 200 ? 6.035 -27.638 -0.500 1.00 50.78 200 SER A C 1
ATOM 1599 O O . SER A 1 200 ? 7.169 -28.004 -0.201 1.00 50.78 200 SER A O 1
ATOM 1601 N N . GLY A 1 201 ? 5.799 -26.373 -0.871 1.00 44.53 201 GLY A N 1
ATOM 1602 C CA . GLY A 1 201 ? 6.871 -25.404 -1.162 1.00 44.53 201 GLY A CA 1
ATOM 1603 C C . GLY A 1 201 ? 7.334 -24.506 -0.004 1.00 44.53 201 GLY A C 1
ATOM 1604 O O . GLY A 1 201 ? 8.338 -23.810 -0.138 1.00 44.53 201 GLY A O 1
ATOM 1605 N N . PHE A 1 202 ? 6.631 -24.477 1.135 1.00 48.91 202 PHE A N 1
ATOM 1606 C CA . PHE A 1 202 ? 6.956 -23.545 2.232 1.00 48.91 202 PHE A CA 1
ATOM 1607 C C . PHE A 1 202 ? 8.080 -24.046 3.161 1.00 48.91 202 PHE A C 1
ATOM 1609 O O . PHE A 1 202 ? 8.705 -23.242 3.849 1.00 48.91 202 PHE A O 1
ATOM 1616 N N . LEU A 1 203 ? 8.374 -25.353 3.174 1.00 42.56 203 LEU A N 1
ATOM 1617 C CA . LEU A 1 203 ? 9.286 -25.969 4.152 1.00 42.56 203 LEU A CA 1
ATOM 1618 C C . LEU A 1 203 ? 10.558 -26.616 3.571 1.00 42.56 203 LEU A C 1
ATOM 1620 O O . LEU A 1 203 ? 11.377 -27.089 4.352 1.00 42.56 203 LEU A O 1
ATOM 1624 N N . SER A 1 204 ? 10.778 -26.627 2.250 1.00 48.66 204 SER A N 1
ATOM 1625 C CA . SER A 1 204 ? 11.955 -27.302 1.657 1.00 48.66 204 SER A CA 1
ATOM 1626 C C . SER A 1 204 ? 13.204 -26.416 1.513 1.00 48.66 204 SER A C 1
ATOM 1628 O O . SER A 1 204 ? 14.210 -26.859 0.970 1.00 48.66 204 SER A O 1
ATOM 1630 N N . GLY A 1 205 ? 13.160 -25.161 1.974 1.00 41.91 205 GLY A N 1
ATOM 1631 C CA . GLY A 1 205 ? 14.273 -24.205 1.851 1.00 41.91 205 GLY A CA 1
ATOM 1632 C C . GLY A 1 205 ? 15.167 -24.070 3.089 1.00 41.91 205 GLY A C 1
ATOM 1633 O O . GLY A 1 205 ? 16.067 -23.232 3.096 1.00 41.91 205 GLY A O 1
ATOM 1634 N N . PHE A 1 206 ? 14.916 -24.838 4.153 1.00 41.09 206 PHE A N 1
ATOM 1635 C CA . PHE A 1 206 ? 15.690 -24.788 5.396 1.00 41.09 206 PHE A CA 1
ATOM 1636 C C . PHE A 1 206 ? 16.483 -26.087 5.583 1.00 41.09 206 PHE A C 1
ATOM 1638 O O . PHE A 1 206 ? 16.161 -26.919 6.426 1.00 41.09 206 PHE A O 1
ATOM 1645 N N . GLU A 1 207 ? 17.528 -26.276 4.777 1.00 41.78 207 GLU A N 1
ATOM 1646 C CA . GLU A 1 207 ? 18.527 -27.312 5.044 1.00 41.78 207 GLU A CA 1
ATOM 1647 C C . GLU A 1 207 ? 19.361 -26.933 6.275 1.00 41.78 207 GLU A C 1
ATOM 1649 O O . GLU A 1 207 ? 20.155 -25.989 6.283 1.00 41.78 207 GLU A O 1
ATOM 1654 N N . THR A 1 208 ? 19.174 -27.702 7.344 1.00 37.66 208 THR A N 1
ATOM 1655 C CA . THR A 1 208 ? 20.028 -27.734 8.527 1.00 37.66 208 THR A CA 1
ATOM 1656 C C . THR A 1 208 ? 21.265 -28.586 8.248 1.00 37.66 208 THR A C 1
ATOM 1658 O O . THR A 1 208 ? 21.179 -29.810 8.191 1.00 37.66 208 THR A O 1
ATOM 1661 N N . SER A 1 209 ? 22.443 -27.970 8.138 1.00 38.12 209 SER A N 1
ATOM 1662 C CA . SER A 1 209 ? 23.717 -28.695 8.141 1.00 38.12 209 SER A CA 1
ATOM 1663 C C . SER A 1 209 ? 24.086 -29.119 9.572 1.00 38.12 209 SER A C 1
ATOM 1665 O O . SER A 1 209 ? 24.759 -28.370 10.283 1.00 38.12 209 SER A O 1
ATOM 1667 N N . ALA A 1 210 ? 23.627 -30.290 10.021 1.00 41.12 210 ALA A N 1
ATOM 1668 C CA . ALA A 1 210 ? 24.142 -30.949 11.226 1.00 41.12 210 ALA A CA 1
ATOM 1669 C C . ALA A 1 210 ? 23.729 -32.432 11.295 1.00 41.12 210 ALA A C 1
ATOM 1671 O O . ALA A 1 210 ? 22.586 -32.726 11.636 1.00 41.12 210 ALA A O 1
ATOM 1672 N N . LYS A 1 211 ? 24.681 -33.330 11.004 1.00 33.56 211 LYS A N 1
ATOM 1673 C CA . LYS A 1 211 ? 24.922 -34.684 11.570 1.00 33.56 211 LYS A CA 1
ATOM 1674 C C . LYS A 1 211 ? 26.036 -35.315 10.712 1.00 33.56 211 LYS A C 1
ATOM 1676 O O . LYS A 1 211 ? 25.895 -35.354 9.500 1.00 33.56 211 LYS A O 1
ATOM 1681 N N . ALA A 1 212 ? 27.263 -35.507 11.204 1.00 37.31 212 ALA A N 1
ATOM 1682 C CA . ALA A 1 212 ? 27.697 -36.513 12.180 1.00 37.31 212 ALA A CA 1
ATOM 1683 C C . ALA A 1 212 ? 27.315 -37.924 11.710 1.00 37.31 212 ALA A C 1
ATOM 1685 O O . ALA A 1 212 ? 26.174 -38.335 11.904 1.00 37.31 212 ALA A O 1
ATOM 1686 N N . ASP A 1 213 ? 28.275 -38.606 11.086 1.00 31.28 213 ASP A N 1
ATOM 1687 C CA . ASP A 1 213 ? 28.226 -40.029 10.765 1.00 31.28 213 ASP A CA 1
ATOM 1688 C C . ASP A 1 213 ? 29.475 -40.695 11.361 1.00 31.28 213 ASP A C 1
ATOM 1690 O O . ASP A 1 213 ? 30.588 -40.174 11.247 1.00 31.28 213 ASP A O 1
ATOM 1694 N N . ASP A 1 214 ? 29.234 -41.787 12.075 1.00 34.69 214 ASP A N 1
ATOM 1695 C CA . ASP A 1 214 ? 30.153 -42.565 12.901 1.00 34.69 214 ASP A CA 1
ATOM 1696 C C . ASP A 1 214 ? 29.945 -44.016 12.444 1.00 34.69 214 ASP A C 1
ATOM 1698 O O . ASP A 1 214 ? 28.844 -44.548 12.602 1.00 34.69 214 ASP A O 1
ATOM 1702 N N . GLY A 1 215 ? 30.941 -44.643 11.804 1.00 31.30 215 GLY A N 1
ATOM 1703 C CA . GLY A 1 215 ? 30.713 -45.949 11.170 1.00 31.30 215 GLY A CA 1
ATOM 1704 C C . GLY A 1 215 ? 31.839 -46.518 10.301 1.00 31.30 215 GLY A C 1
ATOM 1705 O O . GLY A 1 215 ? 31.649 -46.727 9.114 1.00 31.30 215 GLY A O 1
ATOM 1706 N N . LYS A 1 216 ? 33.009 -46.735 10.913 1.00 32.06 216 LYS A N 1
ATOM 1707 C CA . LYS A 1 216 ? 33.897 -47.920 10.811 1.00 32.06 216 LYS A CA 1
ATOM 1708 C C . LYS A 1 216 ? 33.812 -48.832 9.557 1.00 32.06 216 LYS A C 1
ATOM 1710 O O . LYS A 1 216 ? 32.796 -49.478 9.355 1.00 32.06 216 LYS A O 1
ATOM 1715 N N . ASP A 1 217 ? 34.934 -48.977 8.832 1.00 30.73 217 ASP A N 1
ATOM 1716 C CA . ASP A 1 217 ? 35.641 -50.254 8.543 1.00 30.73 217 ASP A CA 1
ATOM 1717 C C . ASP A 1 217 ? 36.824 -50.056 7.558 1.00 30.73 217 ASP A C 1
ATOM 1719 O O . ASP A 1 217 ? 36.719 -49.299 6.596 1.00 30.73 217 ASP A O 1
ATOM 1723 N N . GLY A 1 218 ? 37.950 -50.762 7.779 1.00 27.91 218 GLY A N 1
ATOM 1724 C CA . GLY A 1 218 ? 39.007 -50.975 6.766 1.00 27.91 218 GLY A CA 1
ATOM 1725 C C . GLY A 1 218 ? 40.460 -50.745 7.219 1.00 27.91 218 GLY A C 1
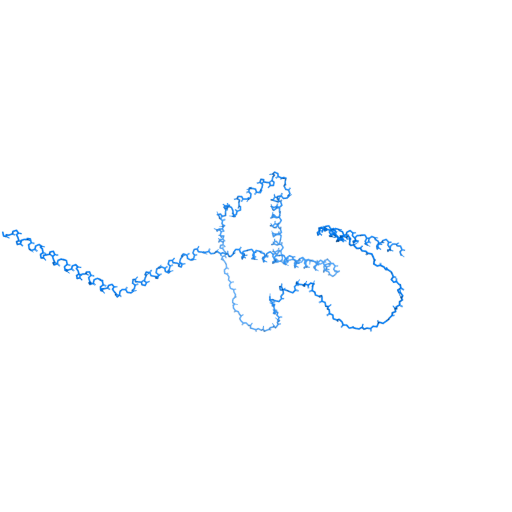ATOM 1726 O O . GLY A 1 218 ? 40.944 -49.620 7.239 1.00 27.91 218 GLY A O 1
ATOM 1727 N N . ALA A 1 219 ? 41.163 -51.833 7.547 1.00 26.66 219 ALA A N 1
ATOM 1728 C CA . ALA A 1 219 ? 42.534 -51.891 8.063 1.00 26.66 219 ALA A CA 1
ATOM 1729 C C . ALA A 1 219 ? 43.632 -52.060 6.983 1.00 26.66 219 ALA A C 1
ATOM 1731 O O . ALA A 1 219 ? 43.415 -52.783 6.016 1.00 26.66 219 ALA A O 1
ATOM 1732 N N . ALA A 1 220 ? 44.817 -51.471 7.225 1.00 28.09 220 ALA A N 1
ATOM 1733 C CA . ALA A 1 220 ? 46.191 -51.885 6.833 1.00 28.09 220 ALA A CA 1
ATOM 1734 C C . ALA A 1 220 ? 47.157 -50.792 7.377 1.00 28.09 220 ALA A C 1
ATOM 1736 O O . ALA A 1 220 ? 46.961 -49.627 7.054 1.00 28.09 220 ALA A O 1
ATOM 1737 N N . GLY A 1 221 ? 48.024 -50.999 8.384 1.00 26.56 221 GLY A N 1
ATOM 1738 C CA . GLY A 1 221 ? 49.297 -51.748 8.372 1.00 26.56 221 GLY A CA 1
ATOM 1739 C C . GLY A 1 221 ? 50.389 -50.935 7.649 1.00 26.56 221 GLY A C 1
ATOM 1740 O O . GLY A 1 221 ? 50.151 -50.530 6.523 1.00 26.56 221 GLY A O 1
ATOM 1741 N N . ALA A 1 222 ? 51.594 -50.640 8.139 1.00 29.22 222 ALA A N 1
ATOM 1742 C CA . ALA A 1 222 ? 52.328 -50.738 9.401 1.00 29.22 222 ALA A CA 1
ATOM 1743 C C . ALA A 1 222 ? 53.579 -49.829 9.224 1.00 29.22 222 ALA A C 1
ATOM 1745 O O . ALA A 1 222 ? 54.035 -49.696 8.093 1.00 29.22 222 ALA A O 1
ATOM 1746 N N . GLU A 1 223 ? 54.125 -49.220 10.283 1.00 31.91 223 GLU A N 1
ATOM 1747 C CA . GLU A 1 223 ? 55.572 -49.238 10.598 1.00 31.91 223 GLU A CA 1
ATOM 1748 C C . GLU A 1 223 ? 55.889 -48.411 11.855 1.00 31.91 223 GLU A C 1
ATOM 1750 O O . GLU A 1 223 ? 55.327 -47.350 12.121 1.00 31.91 223 GLU A O 1
ATOM 1755 N N . GLU A 1 224 ? 56.776 -48.991 12.651 1.00 30.58 224 GLU A N 1
ATOM 1756 C CA . GLU A 1 224 ? 57.091 -48.760 14.054 1.00 30.58 224 GLU A CA 1
ATOM 1757 C C . GLU A 1 224 ? 58.573 -48.398 14.141 1.00 30.58 224 GLU A C 1
ATOM 1759 O O . GLU A 1 224 ? 59.374 -49.141 13.585 1.00 30.58 224 GLU A O 1
ATOM 1764 N N . GLN A 1 225 ? 58.948 -47.326 14.855 1.00 33.94 225 GLN A N 1
ATOM 1765 C CA . GLN A 1 225 ? 60.305 -47.183 15.404 1.00 33.94 225 GLN A CA 1
ATOM 1766 C C . GLN A 1 225 ? 60.304 -46.480 16.775 1.00 33.94 225 GLN A C 1
ATOM 1768 O O . GLN A 1 225 ? 59.891 -45.330 16.917 1.00 33.94 225 GLN A O 1
ATOM 1773 N N . ASP A 1 226 ? 60.777 -47.256 17.753 1.00 34.69 226 ASP A N 1
ATOM 1774 C CA . ASP A 1 226 ? 61.667 -46.949 18.879 1.00 34.69 226 ASP A CA 1
ATOM 1775 C C . ASP A 1 226 ? 61.311 -45.892 19.945 1.00 34.69 226 ASP A C 1
ATOM 1777 O O . ASP A 1 226 ? 61.253 -44.682 19.735 1.00 34.69 226 ASP A O 1
ATOM 1781 N N . ARG A 1 227 ? 61.188 -46.397 21.185 1.00 36.94 227 ARG A N 1
ATOM 1782 C CA . ARG A 1 227 ? 61.168 -45.645 22.455 1.00 36.94 227 ARG A CA 1
ATOM 1783 C C . ARG A 1 227 ? 62.607 -45.375 22.934 1.00 36.94 227 ARG A C 1
ATOM 1785 O O . ARG A 1 227 ? 63.496 -46.170 22.642 1.00 36.94 227 ARG A O 1
ATOM 1792 N N . PRO A 1 228 ? 62.831 -44.372 23.805 1.00 36.19 228 PRO A N 1
ATOM 1793 C CA . PRO A 1 228 ? 62.849 -44.717 25.233 1.00 36.19 228 PRO A CA 1
ATOM 1794 C C . PRO A 1 228 ? 62.237 -43.649 26.161 1.00 36.19 228 PRO A C 1
ATOM 1796 O O . PRO A 1 228 ? 62.392 -42.445 25.975 1.00 36.19 228 PRO A O 1
ATOM 1799 N N . SER A 1 229 ? 61.566 -44.116 27.217 1.00 35.91 229 SER A N 1
ATOM 1800 C CA . SER A 1 229 ? 61.098 -43.298 28.345 1.00 35.91 229 SER A CA 1
ATOM 1801 C C . SER A 1 229 ? 62.273 -42.674 29.109 1.00 35.91 229 SER A C 1
ATOM 1803 O O . SER A 1 229 ? 63.282 -43.351 29.316 1.00 35.91 229 SER A O 1
ATOM 1805 N N . PRO A 1 230 ? 62.099 -41.469 29.683 1.00 37.00 230 PRO A N 1
ATOM 1806 C CA . PRO A 1 230 ? 62.299 -41.407 31.130 1.00 37.00 230 PRO A CA 1
ATOM 1807 C C . PRO A 1 230 ? 61.333 -40.480 31.888 1.00 37.00 230 PRO A C 1
ATOM 1809 O O . PRO A 1 230 ? 60.910 -39.428 31.423 1.00 37.00 230 PRO A O 1
ATOM 1812 N N . SER A 1 231 ? 61.086 -40.899 33.132 1.00 33.56 231 SER A N 1
ATOM 1813 C CA . SER A 1 231 ? 60.794 -40.093 34.325 1.00 33.56 231 SER A CA 1
ATOM 1814 C C . SER A 1 231 ? 59.608 -39.122 34.316 1.00 33.56 231 SER A C 1
ATOM 1816 O O . SER A 1 231 ? 59.607 -38.060 33.704 1.00 33.56 231 SER A O 1
ATOM 1818 N N . LYS A 1 232 ? 58.653 -39.446 35.184 1.00 44.16 232 LYS A N 1
ATOM 1819 C CA . LYS A 1 232 ? 57.670 -38.538 35.775 1.00 44.16 232 LYS A CA 1
ATOM 1820 C C . LYS A 1 232 ? 58.383 -37.519 36.685 1.00 44.16 232 LYS A C 1
ATOM 1822 O O . LYS A 1 232 ? 59.102 -37.957 37.583 1.00 44.16 232 LYS A O 1
ATOM 1827 N N . PRO A 1 233 ? 58.089 -36.211 36.574 1.00 39.41 233 PRO A N 1
ATOM 1828 C CA . PRO A 1 233 ? 58.071 -35.347 37.739 1.00 39.41 233 PRO A CA 1
ATOM 1829 C C . PRO A 1 233 ? 56.669 -34.789 37.989 1.00 39.41 233 PRO A C 1
ATOM 1831 O O . PRO A 1 233 ? 55.767 -34.812 37.152 1.00 39.41 233 PRO A O 1
ATOM 1834 N N . ALA A 1 234 ? 56.489 -34.392 39.236 1.00 39.59 234 ALA A N 1
ATOM 1835 C CA . ALA A 1 234 ? 55.241 -34.046 39.874 1.00 39.59 234 ALA A CA 1
ATOM 1836 C C . ALA A 1 234 ? 54.643 -32.697 39.431 1.00 39.59 234 ALA A C 1
ATOM 1838 O O . ALA A 1 234 ? 55.325 -31.831 38.898 1.00 39.59 234 ALA A O 1
ATOM 1839 N N . ALA A 1 235 ? 53.371 -32.541 39.817 1.00 41.31 235 ALA A N 1
ATOM 1840 C CA . ALA A 1 235 ? 52.633 -31.298 40.048 1.00 41.31 235 ALA A CA 1
ATOM 1841 C C . ALA A 1 235 ? 52.223 -30.441 38.828 1.00 41.31 235 ALA A C 1
ATOM 1843 O O . ALA A 1 235 ? 53.025 -29.892 38.083 1.00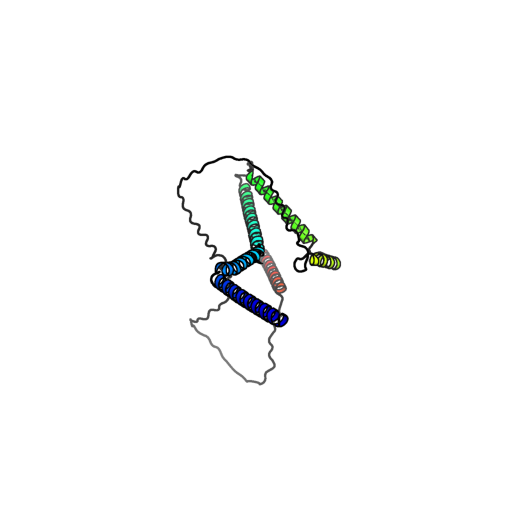 41.31 235 ALA A O 1
ATOM 1844 N N . LYS A 1 236 ? 50.899 -30.280 38.691 1.00 44.47 236 LYS A N 1
ATOM 1845 C CA . LYS A 1 236 ? 50.224 -29.334 37.788 1.00 44.47 236 LYS A CA 1
ATOM 1846 C C . LYS A 1 236 ? 50.656 -27.889 38.084 1.00 44.47 236 LYS A C 1
ATOM 1848 O O . LYS A 1 236 ? 50.718 -27.524 39.258 1.00 44.47 236 LYS A O 1
ATOM 1853 N N . PRO A 1 237 ? 50.675 -27.026 37.056 1.00 42.34 237 PRO A N 1
ATOM 1854 C CA . PRO A 1 237 ? 50.031 -25.728 37.201 1.00 42.34 237 PRO A CA 1
ATOM 1855 C C . PRO A 1 237 ? 48.841 -25.577 36.243 1.00 42.34 237 PRO A C 1
ATOM 1857 O O . PRO A 1 237 ? 48.831 -26.053 35.112 1.00 42.34 237 PRO A O 1
ATOM 1860 N N . ALA A 1 238 ? 47.810 -24.943 36.790 1.00 42.25 238 ALA A N 1
ATOM 1861 C CA . ALA A 1 238 ? 46.599 -24.392 36.194 1.00 42.25 238 ALA A CA 1
ATOM 1862 C C . ALA A 1 238 ? 46.443 -24.394 34.651 1.00 42.25 238 ALA A C 1
ATOM 1864 O O . ALA A 1 238 ? 47.149 -23.717 33.912 1.00 42.25 238 ALA A O 1
ATOM 1865 N N . ASN A 1 239 ? 45.388 -25.092 34.225 1.00 55.34 239 ASN A N 1
ATOM 1866 C CA . ASN A 1 239 ? 44.478 -24.831 33.105 1.00 55.34 239 ASN A CA 1
ATOM 1867 C C . ASN A 1 239 ? 44.705 -23.511 32.317 1.00 55.34 239 ASN A C 1
ATOM 1869 O O . ASN A 1 239 ? 44.142 -22.475 32.668 1.00 55.34 239 ASN A O 1
ATOM 1873 N N . GLN A 1 240 ? 45.444 -23.556 31.203 1.00 52.94 240 GLN A N 1
ATOM 1874 C CA . GLN A 1 240 ? 45.397 -22.503 30.180 1.00 52.94 240 GLN A CA 1
ATOM 1875 C C . GLN A 1 240 ? 44.445 -22.921 29.059 1.00 52.94 240 GLN A C 1
ATOM 1877 O O . GLN A 1 240 ? 44.838 -23.437 28.015 1.00 52.94 240 GLN A O 1
ATOM 1882 N N . THR A 1 241 ? 43.156 -22.671 29.280 1.00 55.84 241 THR A N 1
ATOM 1883 C CA . THR A 1 241 ? 42.196 -22.548 28.182 1.00 55.84 241 THR A CA 1
ATOM 1884 C C . THR A 1 241 ? 42.588 -21.307 27.380 1.00 55.84 241 THR A C 1
ATOM 1886 O O . THR A 1 241 ? 42.357 -20.183 27.823 1.00 55.84 241 THR A O 1
ATOM 1889 N N . THR A 1 242 ? 43.205 -21.483 26.211 1.00 60.34 242 THR A N 1
ATOM 1890 C CA . THR A 1 242 ? 43.442 -20.383 25.269 1.00 60.34 242 THR A CA 1
ATOM 1891 C C . THR A 1 242 ? 42.091 -19.891 24.752 1.00 60.34 242 THR A C 1
ATOM 1893 O O . THR A 1 242 ? 41.491 -20.454 23.836 1.00 60.34 242 THR A O 1
ATOM 1896 N N . GLN A 1 243 ? 41.567 -18.842 25.386 1.00 59.81 243 GLN A N 1
ATOM 1897 C CA . GLN A 1 243 ? 40.345 -18.182 24.950 1.00 59.81 243 GLN A CA 1
ATOM 1898 C C . GLN A 1 243 ? 40.606 -17.530 23.591 1.00 59.81 243 GLN A C 1
ATOM 1900 O O . GLN A 1 243 ? 41.312 -16.527 23.490 1.00 59.81 243 GLN A O 1
ATOM 1905 N N . LYS A 1 244 ? 40.050 -18.105 22.520 1.00 66.44 244 LYS A N 1
ATOM 1906 C CA . LYS A 1 244 ? 40.062 -17.449 21.209 1.00 66.44 244 LYS A CA 1
ATOM 1907 C C . LYS A 1 244 ? 39.308 -16.116 21.321 1.00 66.44 244 LYS A C 1
ATOM 1909 O O . LYS A 1 244 ? 38.208 -16.105 21.884 1.00 66.44 244 LYS A O 1
ATOM 1914 N N . PRO A 1 245 ? 39.843 -15.009 20.776 1.00 69.81 245 PRO A N 1
ATOM 1915 C CA . PRO A 1 245 ? 39.161 -13.723 20.817 1.00 69.81 245 PRO A CA 1
ATOM 1916 C C . PRO A 1 245 ? 37.808 -13.829 20.105 1.00 69.81 245 PRO A C 1
ATOM 1918 O O . PRO A 1 245 ? 37.710 -14.284 18.962 1.00 69.81 245 PRO A O 1
ATOM 1921 N N . ARG A 1 246 ? 36.740 -13.438 20.805 1.00 75.19 246 ARG A N 1
ATOM 1922 C CA . ARG A 1 246 ? 35.377 -13.456 20.269 1.00 75.19 246 ARG A CA 1
ATOM 1923 C C . ARG A 1 246 ? 35.170 -12.217 19.403 1.00 75.19 246 ARG A C 1
ATOM 1925 O O . ARG A 1 246 ? 34.825 -11.154 19.905 1.00 75.19 246 ARG A O 1
ATOM 1932 N N . PHE A 1 247 ? 35.384 -12.352 18.100 1.00 81.62 247 PHE A N 1
ATOM 1933 C CA . PHE A 1 247 ? 35.087 -11.287 17.144 1.00 81.62 247 PHE A CA 1
ATOM 1934 C C . PHE A 1 247 ? 33.586 -11.205 16.850 1.00 81.62 247 PHE A C 1
ATOM 1936 O O . PHE A 1 247 ? 32.894 -12.222 16.746 1.00 81.62 247 PHE A O 1
ATOM 1943 N N . SER A 1 248 ? 33.075 -9.987 16.673 1.00 88.38 248 SER A N 1
ATOM 1944 C CA . SER A 1 248 ? 31.696 -9.770 16.231 1.00 88.38 248 SER A CA 1
ATOM 1945 C C . SER A 1 248 ? 31.475 -10.318 14.814 1.00 88.38 248 SER A C 1
ATOM 1947 O O . SER A 1 248 ? 32.395 -10.381 13.993 1.00 88.38 248 SER A O 1
ATOM 1949 N N . LYS A 1 249 ? 30.225 -10.670 14.475 1.00 88.06 249 LYS A N 1
ATOM 1950 C CA . LYS A 1 249 ? 29.870 -11.168 13.128 1.00 88.06 249 LYS A CA 1
ATOM 1951 C C . LYS A 1 249 ? 30.297 -10.198 12.014 1.00 88.06 249 LYS A C 1
ATOM 1953 O O . LYS A 1 249 ? 30.668 -10.648 10.933 1.00 88.06 249 LYS A O 1
ATOM 1958 N N . ARG A 1 250 ? 30.277 -8.887 12.283 1.00 90.06 250 ARG A N 1
ATOM 1959 C CA . ARG A 1 250 ? 30.732 -7.840 11.356 1.00 90.06 250 ARG A CA 1
ATOM 1960 C C . ARG A 1 250 ? 32.242 -7.909 11.118 1.00 90.06 250 ARG A C 1
ATOM 1962 O O . ARG A 1 250 ? 32.655 -8.005 9.968 1.00 90.06 250 ARG A O 1
ATOM 1969 N N . GLN A 1 251 ? 33.040 -7.987 12.182 1.00 92.75 251 GLN A N 1
ATOM 1970 C CA . GLN A 1 251 ? 34.500 -8.123 12.086 1.00 92.75 251 GLN A CA 1
ATOM 1971 C C . GLN A 1 251 ? 34.908 -9.406 11.352 1.00 92.75 251 GLN A C 1
ATOM 1973 O O . GLN A 1 251 ? 35.799 -9.385 10.510 1.00 92.75 251 GLN A O 1
ATOM 1978 N N . ILE A 1 252 ? 34.207 -10.519 11.591 1.00 92.19 252 ILE A N 1
ATOM 1979 C CA . ILE A 1 252 ? 34.461 -11.781 10.877 1.00 92.19 252 ILE A CA 1
ATOM 1980 C C . ILE A 1 252 ? 34.196 -11.624 9.371 1.00 92.19 252 ILE A C 1
ATOM 1982 O O . ILE A 1 252 ? 34.966 -12.132 8.555 1.00 92.19 252 ILE A O 1
ATOM 1986 N N . ARG A 1 253 ? 33.125 -10.919 8.980 1.00 93.31 253 ARG A N 1
ATOM 1987 C CA . ARG A 1 253 ? 32.831 -10.636 7.563 1.00 93.31 253 ARG A CA 1
ATOM 1988 C C . ARG A 1 253 ? 33.902 -9.744 6.939 1.00 93.31 253 ARG A C 1
ATOM 1990 O O . ARG A 1 253 ? 34.386 -10.066 5.859 1.00 93.31 253 ARG A O 1
ATOM 1997 N N . GLU A 1 254 ? 34.315 -8.686 7.626 1.00 94.81 254 GLU A N 1
ATOM 1998 C CA . GLU A 1 254 ? 35.360 -7.769 7.153 1.00 94.81 254 GLU A CA 1
ATOM 1999 C C . GLU A 1 254 ? 36.707 -8.486 6.976 1.00 94.81 254 GLU A C 1
ATOM 2001 O O . GLU A 1 254 ? 37.347 -8.344 5.933 1.00 94.81 254 GLU A O 1
ATOM 2006 N N . MET A 1 255 ? 37.092 -9.355 7.917 1.00 94.50 255 MET A N 1
ATOM 2007 C CA . MET A 1 255 ? 38.297 -10.182 7.794 1.00 94.50 255 MET A CA 1
ATOM 2008 C C . MET A 1 255 ? 38.221 -11.157 6.614 1.00 94.50 255 MET A C 1
ATOM 2010 O O . MET A 1 255 ? 39.206 -11.319 5.891 1.00 94.50 255 MET A O 1
ATOM 2014 N N . LYS A 1 256 ? 37.059 -11.779 6.372 1.00 95.38 256 LYS A N 1
ATOM 2015 C CA . LYS A 1 256 ? 36.851 -12.664 5.213 1.00 95.38 256 LYS A CA 1
ATOM 2016 C C . LYS A 1 256 ? 36.971 -11.905 3.890 1.00 95.38 256 LYS A C 1
ATOM 2018 O O . LYS A 1 256 ? 37.649 -12.380 2.981 1.00 95.38 256 LYS A O 1
ATOM 2023 N N . VAL A 1 257 ? 36.376 -10.715 3.794 1.00 96.06 257 VAL A N 1
ATOM 2024 C CA . VAL A 1 257 ? 36.471 -9.855 2.602 1.00 96.06 257 VAL A CA 1
ATOM 2025 C C . VAL A 1 257 ? 37.913 -9.393 2.377 1.00 96.06 257 VAL A C 1
ATOM 2027 O O . VAL A 1 257 ? 38.415 -9.462 1.255 1.00 96.06 257 VAL A O 1
ATOM 2030 N N . ALA A 1 258 ? 38.621 -8.987 3.433 1.00 95.94 258 ALA A N 1
ATOM 2031 C CA . ALA A 1 258 ? 40.024 -8.592 3.345 1.00 95.94 258 ALA A CA 1
ATOM 2032 C C . ALA A 1 258 ? 40.927 -9.756 2.897 1.00 95.94 258 ALA A C 1
ATOM 2034 O O . ALA A 1 258 ? 41.787 -9.576 2.033 1.00 95.94 258 ALA A O 1
ATOM 2035 N N . ALA A 1 259 ? 40.706 -10.963 3.425 1.00 96.75 259 ALA A N 1
ATOM 2036 C CA . ALA A 1 259 ? 41.435 -12.161 3.015 1.00 96.75 259 ALA A CA 1
ATOM 2037 C C . ALA A 1 259 ? 41.164 -12.532 1.545 1.00 96.75 259 ALA A C 1
ATOM 2039 O O . ALA A 1 259 ? 42.099 -12.867 0.816 1.00 96.75 259 ALA A O 1
ATOM 2040 N N . ALA A 1 260 ? 39.914 -12.416 1.084 1.00 96.19 260 ALA A N 1
ATOM 2041 C CA . ALA A 1 260 ? 39.552 -12.643 -0.315 1.00 96.19 260 ALA A CA 1
ATOM 2042 C C . ALA A 1 260 ? 40.251 -11.648 -1.258 1.00 96.19 260 ALA A C 1
ATOM 2044 O O . ALA A 1 260 ? 40.819 -12.057 -2.270 1.00 96.19 260 ALA A O 1
ATOM 2045 N N . ARG A 1 261 ? 40.303 -10.360 -0.888 1.00 96.31 261 ARG A N 1
ATOM 2046 C CA . ARG A 1 261 ? 41.027 -9.326 -1.649 1.00 96.31 261 ARG A CA 1
ATOM 2047 C C . ARG A 1 261 ? 42.522 -9.624 -1.755 1.00 96.31 261 ARG A C 1
ATOM 2049 O O . ARG A 1 261 ? 43.080 -9.524 -2.843 1.00 96.31 261 ARG A O 1
ATOM 2056 N N . LYS A 1 262 ? 43.166 -10.045 -0.660 1.00 96.88 262 LYS A N 1
ATOM 2057 C CA . LYS A 1 262 ? 44.589 -10.432 -0.672 1.00 96.88 262 LYS A CA 1
ATOM 2058 C C . LYS A 1 262 ? 44.854 -11.600 -1.624 1.00 96.88 262 LYS A C 1
ATOM 2060 O O . LYS A 1 262 ? 45.771 -11.519 -2.433 1.00 96.88 262 LYS A O 1
ATOM 2065 N N . ARG A 1 263 ? 44.016 -12.642 -1.585 1.00 96.06 263 ARG A N 1
ATOM 2066 C CA . ARG A 1 263 ? 44.129 -13.796 -2.496 1.00 96.06 263 ARG A CA 1
ATOM 2067 C C . ARG A 1 263 ? 43.927 -13.410 -3.960 1.00 96.06 263 ARG A C 1
ATOM 2069 O O . ARG A 1 263 ? 44.630 -13.924 -4.822 1.00 96.06 263 ARG A O 1
ATOM 2076 N N . TYR A 1 264 ? 42.986 -12.510 -4.242 1.00 95.62 264 TYR A N 1
ATOM 2077 C CA . TYR A 1 264 ? 42.762 -12.001 -5.594 1.00 95.62 264 TYR A CA 1
ATOM 2078 C C . TYR A 1 264 ? 43.986 -11.246 -6.124 1.00 95.62 264 TYR A C 1
ATOM 2080 O O . TYR A 1 264 ? 44.438 -11.512 -7.234 1.00 95.62 264 TYR A O 1
ATOM 2088 N N . LEU A 1 265 ? 44.566 -10.356 -5.314 1.00 96.50 265 LEU A N 1
ATOM 2089 C CA . LEU A 1 265 ? 45.765 -9.609 -5.695 1.00 96.50 265 LEU A CA 1
ATOM 2090 C C . LEU A 1 265 ? 46.973 -10.526 -5.905 1.00 96.50 265 LEU A C 1
ATOM 2092 O O . LEU A 1 265 ? 47.677 -10.355 -6.893 1.00 96.50 265 LEU A O 1
ATOM 2096 N N . GLN A 1 266 ? 47.165 -11.526 -5.041 1.00 94.44 266 GLN A N 1
ATOM 2097 C CA . GLN A 1 266 ? 48.213 -12.535 -5.216 1.00 94.44 266 GLN A CA 1
ATOM 2098 C C . GLN A 1 266 ? 48.027 -13.315 -6.518 1.00 94.44 266 GLN A C 1
ATOM 2100 O O . GLN A 1 266 ? 48.964 -13.408 -7.300 1.00 94.44 266 GLN A O 1
ATOM 2105 N N . ARG A 1 267 ? 46.809 -13.795 -6.805 1.00 93.75 267 ARG A N 1
ATOM 2106 C CA . ARG A 1 267 ? 46.506 -14.500 -8.060 1.00 93.75 267 ARG A CA 1
ATOM 2107 C C . ARG A 1 267 ? 46.749 -13.622 -9.287 1.00 93.75 267 ARG A C 1
ATOM 2109 O O . ARG A 1 267 ? 47.248 -14.101 -10.298 1.00 93.75 267 ARG A O 1
ATOM 2116 N N . ARG A 1 268 ? 46.405 -12.336 -9.200 1.00 94.12 268 ARG A N 1
ATOM 2117 C CA . ARG A 1 268 ? 46.635 -11.372 -10.279 1.00 94.12 268 ARG A CA 1
ATOM 2118 C C . ARG A 1 268 ? 48.124 -11.120 -10.502 1.00 94.12 268 ARG A C 1
ATOM 2120 O O . ARG A 1 268 ? 48.546 -11.046 -11.644 1.00 94.12 268 ARG A O 1
ATOM 2127 N N . GLN A 1 269 ? 48.908 -11.011 -9.431 1.00 91.62 269 GLN A N 1
ATOM 2128 C CA . GLN A 1 269 ? 50.362 -10.864 -9.517 1.00 91.62 269 GLN A CA 1
ATOM 2129 C C . GLN A 1 269 ? 51.017 -12.117 -10.103 1.00 91.62 269 GLN A C 1
ATOM 2131 O O . GLN A 1 269 ? 51.857 -11.999 -10.985 1.00 91.62 269 GLN A O 1
ATOM 2136 N N . THR A 1 270 ? 50.596 -13.315 -9.687 1.00 89.88 270 THR A N 1
ATOM 2137 C CA . THR A 1 270 ? 51.124 -14.567 -10.252 1.00 89.88 270 THR A CA 1
ATOM 2138 C C . THR A 1 270 ? 50.730 -14.756 -11.715 1.00 89.88 270 THR A C 1
ATOM 2140 O O . THR A 1 270 ? 51.529 -15.264 -12.484 1.00 89.88 270 THR A O 1
ATOM 2143 N N . ALA A 1 271 ? 49.534 -14.314 -12.116 1.00 84.75 271 ALA A N 1
ATOM 2144 C CA . ALA A 1 271 ? 49.083 -14.369 -13.508 1.00 84.75 271 ALA A CA 1
ATOM 2145 C C . ALA A 1 271 ? 49.778 -13.345 -14.426 1.00 84.75 271 ALA A C 1
ATOM 2147 O O . ALA A 1 271 ? 49.691 -13.476 -15.636 1.00 84.75 271 ALA A O 1
ATOM 2148 N N . GLN A 1 272 ? 50.435 -12.323 -13.869 1.00 76.50 272 GLN A N 1
ATOM 2149 C CA . GLN A 1 272 ? 51.251 -11.365 -14.630 1.00 76.50 272 GLN A CA 1
ATOM 2150 C C . GLN A 1 272 ? 52.714 -11.807 -14.779 1.00 76.50 272 GLN A C 1
ATOM 2152 O O . GLN A 1 272 ? 53.463 -11.175 -15.517 1.00 76.50 272 GLN A O 1
ATOM 2157 N N . LEU A 1 273 ? 53.130 -12.846 -14.048 1.00 74.31 273 LEU A N 1
ATOM 2158 C CA . LEU A 1 273 ? 54.490 -13.396 -14.065 1.00 74.31 273 LEU A CA 1
ATOM 2159 C C . LEU A 1 273 ? 54.600 -14.701 -14.878 1.00 74.31 273 LEU A C 1
ATOM 2161 O O . LEU A 1 273 ? 55.680 -15.287 -14.918 1.00 74.31 273 LEU A O 1
ATOM 2165 N N . GLN A 1 274 ? 53.500 -15.153 -15.488 1.00 58.72 274 GLN A N 1
ATOM 2166 C CA . GLN A 1 274 ? 53.441 -16.251 -16.461 1.00 58.72 274 GLN A CA 1
ATOM 2167 C C . GLN A 1 274 ? 53.244 -15.677 -17.860 1.00 58.72 274 GLN A C 1
ATOM 2169 O O . GLN A 1 274 ? 53.831 -16.254 -18.798 1.00 58.72 274 GLN A O 1
#

Organism: NCBI:txid1486917

pLDDT: mean 70.7, std 23.58, range [26.56, 96.88]

Radius of gyration: 44.94 Å; chains: 1; bounding box: 140×70×108 Å

Secondary structure (DSSP, 8-state):
-HHHHHHHHHHHHHHHHHHHHHHHHHHHHHHHTT-HHHHHHHHHHHHHHHHHHHHTTTT---TTHHHHHHHHHHHHHHHHHHHHHHHHHHHHHHHHSTTTTTPPPPPPHHHHHHHHHHHHHHHHHHHHHHHHHHH-TTTS-HHHHHHHHHHHHTTSGGGT-------------------------------------TTSSSSTT-------------------------------------------HHHHHHHHHHHHHHHHHHHHHHHT--